Protein AF-A0A2P5CM99-F1 (afdb_monomer)

Secondary structure (DSSP, 8-state):
--HHHHHHHHHHH-----SSSS------S-S------EEEEEEPPPTT----SGGGPEEEEEETTEE----SS-HHHHHHTTTTS-----S-S-SS-PEEPPSEE--SS-EEEE-SS--EEEEEEEESS----SS-----TT-PPEESEEEEPTTEEEEEE------S----EEPP-

Solvent-accessible surface area (backbone atoms only — not comparable to full-atom values): 11529 Å² total; per-residue (Å²): 139,63,65,66,58,55,54,47,58,56,62,67,69,56,58,45,71,73,41,94,92,42,67,74,88,66,78,82,76,80,91,78,87,86,86,79,50,77,42,44,27,44,39,79,47,63,90,96,49,87,35,97,41,76,93,50,18,35,85,44,58,25,50,70,56,32,22,88,44,86,63,94,65,54,70,62,57,55,62,73,47,69,83,80,59,99,74,87,64,92,53,89,73,56,100,42,70,58,45,72,67,50,62,79,50,86,55,90,56,64,48,37,37,37,45,54,101,47,67,33,32,52,73,50,76,42,82,44,82,78,77,77,72,94,60,90,73,91,67,82,85,86,64,40,28,68,46,41,68,49,69,42,49,56,64,44,27,73,45,72,44,66,80,92,83,71,96,73,86,74,69,71,46,72,57,89,130

Organism: Parasponia andersonii (NCBI:txid3476)

Foldseek 3Di:
DCVVVVVVVVVQQAFQDDDPVGHDDADPDDPDDDDKDKFKAWDQDPVPDFDPDDPSTDIFIDIPQWGFDDDPDDPQRCVVPPPPDPPPDPDPPDPTPTDRGDGTDQDQFWWKKFKPPWKKWWDDKDQADDDDDPDPDDDDPGGIHIDGMDTHGGRMDTDIGTDPPDPGDIDIDIDDD

pLDDT: mean 70.18, std 12.72, range [36.28, 86.44]

Mean predicted aligned error: 11.51 Å

Nearest PDB structures (foldseek):
  6klg-assembly1_A  TM=7.939E-01  e=1.881E-04  Zea mays

Structure (mmCIF, N/CA/C/O backbone):
data_AF-A0A2P5CM99-F1
#
_entry.id   AF-A0A2P5CM99-F1
#
loop_
_atom_site.group_PDB
_atom_site.id
_atom_site.type_symbol
_atom_site.label_atom_id
_atom_site.label_alt_id
_atom_site.label_comp_id
_atom_site.label_asym_id
_atom_site.label_entity_id
_atom_site.label_seq_id
_atom_site.pdbx_PDB_ins_code
_atom_site.Cartn_x
_atom_site.Cartn_y
_atom_site.Cartn_z
_atom_site.occupancy
_atom_site.B_iso_or_equiv
_atom_site.auth_seq_id
_atom_site.auth_comp_id
_atom_site.auth_asym_id
_atom_site.auth_atom_id
_atom_site.pdbx_PDB_model_num
ATOM 1 N N . MET A 1 1 ? 16.616 16.188 12.044 1.00 46.91 1 MET A N 1
ATOM 2 C CA . MET A 1 1 ? 15.956 15.163 11.197 1.00 46.91 1 MET A CA 1
ATOM 3 C C . MET A 1 1 ? 16.390 15.366 9.742 1.00 46.91 1 MET A C 1
ATOM 5 O O . MET A 1 1 ? 15.589 15.812 8.936 1.00 46.91 1 MET A O 1
ATOM 9 N N . GLU A 1 2 ? 17.647 15.078 9.394 1.00 53.97 2 GLU A N 1
ATOM 10 C CA . GLU A 1 2 ? 18.131 15.166 7.994 1.00 53.97 2 GLU A CA 1
ATOM 11 C C . GLU A 1 2 ? 18.227 13.797 7.306 1.00 53.97 2 GLU A C 1
ATOM 13 O O . GLU A 1 2 ? 18.161 13.685 6.083 1.00 53.97 2 GLU A O 1
ATOM 18 N N . ASP A 1 3 ? 18.267 12.731 8.103 1.00 62.81 3 ASP A N 1
ATOM 19 C CA . ASP A 1 3 ? 18.515 11.367 7.638 1.00 62.81 3 ASP A CA 1
ATOM 20 C C . ASP A 1 3 ? 17.426 10.849 6.675 1.00 62.81 3 ASP A C 1
ATOM 22 O O . ASP A 1 3 ? 17.669 10.090 5.736 1.00 62.81 3 ASP A O 1
ATOM 26 N N . THR A 1 4 ? 16.187 11.326 6.848 1.00 67.19 4 THR A N 1
ATOM 27 C CA . THR A 1 4 ? 15.059 10.932 5.990 1.00 67.19 4 THR A CA 1
ATOM 28 C C . THR A 1 4 ? 15.182 11.491 4.573 1.00 67.19 4 THR A C 1
ATOM 30 O O . THR A 1 4 ? 14.802 10.800 3.625 1.00 67.19 4 THR A O 1
ATOM 33 N N . ASP A 1 5 ? 15.711 12.705 4.395 1.00 74.62 5 ASP A N 1
ATOM 34 C CA . ASP A 1 5 ? 15.826 13.315 3.066 1.00 74.62 5 ASP A CA 1
ATOM 35 C C . ASP A 1 5 ? 16.959 12.665 2.264 1.00 74.62 5 ASP A C 1
ATOM 37 O O . ASP A 1 5 ? 16.765 12.274 1.108 1.00 74.62 5 ASP A O 1
ATOM 41 N N . PHE A 1 6 ? 18.102 12.416 2.914 1.00 78.69 6 PHE A N 1
ATOM 42 C CA . PHE A 1 6 ? 19.212 11.672 2.320 1.00 78.69 6 PHE A CA 1
ATOM 43 C C . PHE A 1 6 ? 18.799 10.248 1.922 1.00 78.69 6 PHE A C 1
ATOM 45 O O . PHE A 1 6 ? 18.936 9.861 0.756 1.00 78.69 6 PHE A O 1
ATOM 52 N N . ALA A 1 7 ? 18.198 9.487 2.846 1.00 75.25 7 ALA A N 1
ATOM 53 C CA . ALA A 1 7 ? 17.727 8.130 2.567 1.00 75.25 7 ALA A CA 1
ATOM 54 C C . ALA A 1 7 ? 16.686 8.095 1.435 1.00 75.25 7 ALA A C 1
ATOM 56 O O . ALA A 1 7 ? 16.617 7.124 0.669 1.00 75.25 7 ALA A O 1
ATOM 57 N N . THR A 1 8 ? 15.879 9.151 1.295 1.00 72.44 8 THR A N 1
ATOM 58 C CA . THR A 1 8 ? 14.902 9.281 0.208 1.00 72.44 8 THR A CA 1
ATOM 59 C C . THR A 1 8 ? 15.590 9.555 -1.128 1.00 72.44 8 THR A C 1
ATOM 61 O O . THR A 1 8 ? 15.327 8.830 -2.091 1.00 72.44 8 THR A O 1
ATOM 64 N N . LYS A 1 9 ? 16.515 10.522 -1.186 1.00 77.69 9 LYS A N 1
ATOM 65 C CA . LYS A 1 9 ? 17.309 10.830 -2.389 1.00 77.69 9 LYS A CA 1
ATOM 66 C C . LYS A 1 9 ? 18.100 9.614 -2.874 1.00 77.69 9 LYS A C 1
ATOM 68 O O . LYS A 1 9 ? 18.106 9.319 -4.068 1.00 77.69 9 LYS A O 1
ATOM 73 N N . PHE A 1 10 ? 18.707 8.860 -1.958 1.00 79.38 10 PHE A N 1
ATOM 74 C CA . PHE A 1 10 ? 19.387 7.606 -2.286 1.00 79.38 10 PHE A CA 1
ATOM 75 C C . PHE A 1 10 ? 18.409 6.552 -2.831 1.00 79.38 10 PHE A C 1
ATOM 77 O O . PHE A 1 10 ? 18.626 5.987 -3.903 1.00 79.38 10 PHE A O 1
ATOM 84 N N . SER A 1 11 ? 17.272 6.349 -2.153 1.00 75.31 11 SER A N 1
ATOM 85 C CA . SER A 1 11 ? 16.238 5.389 -2.573 1.00 75.31 11 SER A CA 1
ATOM 86 C C . SER A 1 11 ? 15.668 5.675 -3.971 1.00 75.31 11 SER A C 1
ATOM 88 O O . SER A 1 11 ? 15.187 4.761 -4.646 1.00 75.31 11 SER A O 1
ATOM 90 N N . GLU A 1 12 ? 15.679 6.935 -4.409 1.00 74.19 12 GLU A N 1
ATOM 91 C CA . GLU A 1 12 ? 15.196 7.356 -5.729 1.00 74.19 12 GLU A CA 1
ATOM 92 C C . GLU A 1 12 ? 16.163 7.055 -6.867 1.00 74.19 12 GLU A C 1
ATOM 94 O O . GLU A 1 12 ? 15.718 6.891 -8.008 1.00 74.19 12 GLU A O 1
ATOM 99 N N . LYS A 1 13 ? 17.454 6.917 -6.560 1.00 80.12 13 LYS A N 1
ATOM 100 C CA . LYS A 1 13 ? 18.489 6.526 -7.522 1.00 80.12 13 LYS A CA 1
ATOM 101 C C . LYS A 1 13 ? 18.541 5.015 -7.760 1.00 80.12 13 LYS A C 1
ATOM 103 O O . LYS A 1 13 ? 19.149 4.587 -8.732 1.00 80.12 13 LYS A O 1
ATOM 108 N N . LEU A 1 14 ? 17.860 4.209 -6.940 1.00 79.44 14 LEU A N 1
ATOM 109 C CA . LEU A 1 14 ? 17.812 2.755 -7.116 1.00 79.44 14 LEU A CA 1
ATOM 110 C C . LEU A 1 14 ? 17.169 2.379 -8.462 1.00 79.44 14 LEU A C 1
ATOM 112 O O . LEU A 1 14 ? 16.060 2.820 -8.790 1.00 79.44 14 LEU A O 1
ATOM 116 N N . ARG A 1 15 ? 17.868 1.543 -9.233 1.00 78.19 15 ARG A N 1
ATOM 117 C CA . ARG A 1 15 ? 17.447 0.985 -10.527 1.00 78.19 15 ARG A CA 1
ATOM 118 C C . ARG A 1 15 ? 17.655 -0.526 -10.509 1.00 78.19 15 ARG A C 1
ATOM 120 O O . ARG A 1 15 ? 18.533 -1.012 -9.803 1.00 78.19 15 ARG A O 1
ATOM 127 N N . SER A 1 16 ? 16.821 -1.267 -11.237 1.00 77.62 16 SER A N 1
ATOM 128 C CA . SER A 1 16 ? 17.056 -2.699 -11.430 1.00 77.62 16 SER A CA 1
ATOM 129 C C . SER A 1 16 ? 18.275 -2.882 -12.327 1.00 77.62 16 SER A C 1
ATOM 131 O O . SER A 1 16 ? 18.431 -2.152 -13.305 1.00 77.62 16 SER A O 1
ATOM 133 N N . LEU A 1 17 ? 19.113 -3.868 -12.011 1.00 81.38 17 LEU A N 1
ATOM 134 C CA . LEU A 1 17 ? 20.193 -4.286 -12.896 1.00 81.38 17 LEU A CA 1
ATOM 135 C C . LEU A 1 17 ? 19.564 -4.827 -14.187 1.00 81.38 17 LEU A C 1
ATOM 137 O O . LEU A 1 17 ? 18.730 -5.726 -14.117 1.00 81.38 17 LEU A O 1
ATOM 141 N N . GLY A 1 18 ? 19.906 -4.228 -15.328 1.00 79.88 18 GLY A N 1
ATOM 142 C CA . GLY A 1 18 ? 19.381 -4.588 -16.645 1.00 79.88 18 GLY A CA 1
ATOM 143 C C . GLY A 1 18 ? 20.504 -5.075 -17.547 1.00 79.88 18 GLY A C 1
ATOM 144 O O . GLY A 1 18 ? 21.017 -4.310 -18.356 1.00 79.88 18 GLY A O 1
ATOM 145 N N . SER A 1 19 ? 20.907 -6.332 -17.382 1.00 82.25 19 SER A N 1
ATOM 146 C CA . SER A 1 19 ? 21.956 -6.966 -18.188 1.00 82.25 19 SER A CA 1
ATOM 147 C C . SER A 1 19 ? 21.420 -8.212 -18.892 1.00 82.25 19 SER A C 1
ATOM 149 O O . SER A 1 19 ? 20.340 -8.696 -18.561 1.00 82.25 19 SER A O 1
ATOM 151 N N . ALA A 1 20 ? 22.175 -8.769 -19.845 1.00 83.12 20 ALA A N 1
ATOM 152 C CA . ALA A 1 20 ? 21.780 -10.008 -20.524 1.00 83.12 20 ALA A CA 1
ATOM 153 C C . ALA A 1 20 ? 21.579 -11.180 -19.541 1.00 83.12 20 ALA A C 1
ATOM 155 O O . ALA A 1 20 ? 20.663 -11.978 -19.713 1.00 83.12 20 ALA A O 1
ATOM 156 N N . ARG A 1 21 ? 22.395 -11.245 -18.476 1.00 86.06 21 ARG A N 1
ATOM 157 C CA . ARG A 1 21 ? 22.263 -12.248 -17.404 1.00 86.06 21 ARG A CA 1
ATOM 158 C C . ARG A 1 21 ? 21.119 -11.939 -16.430 1.00 86.06 21 ARG A C 1
ATOM 160 O O . ARG A 1 21 ? 20.550 -12.862 -15.862 1.00 86.06 21 ARG A O 1
ATOM 167 N N . TYR A 1 22 ? 20.767 -10.664 -16.251 1.00 82.12 22 TYR A N 1
ATOM 168 C CA . TYR A 1 22 ? 19.701 -10.215 -15.350 1.00 82.12 22 TYR A CA 1
ATOM 169 C C . TYR A 1 22 ? 18.719 -9.295 -16.093 1.00 82.12 22 TYR A C 1
ATOM 171 O O . TYR A 1 22 ? 18.773 -8.071 -15.937 1.00 82.12 22 TYR A O 1
ATOM 179 N N . PRO A 1 23 ? 17.832 -9.851 -16.937 1.00 78.69 23 PRO A N 1
ATOM 180 C CA . PRO A 1 23 ? 16.939 -9.043 -17.754 1.00 78.69 23 PRO A CA 1
ATOM 181 C C . PRO A 1 23 ? 15.803 -8.406 -16.937 1.00 78.69 23 PRO A C 1
ATOM 183 O O . PRO A 1 23 ? 15.145 -9.020 -16.086 1.00 78.69 23 PRO A O 1
ATOM 186 N N . CYS A 1 24 ? 15.506 -7.146 -17.254 1.00 75.50 24 CYS A N 1
ATOM 187 C CA . CYS A 1 24 ? 14.377 -6.408 -16.693 1.00 75.50 24 CYS A CA 1
ATOM 188 C C . CYS A 1 24 ? 13.067 -6.769 -17.409 1.00 75.50 24 CYS A C 1
ATOM 190 O O . CYS A 1 24 ? 12.584 -6.037 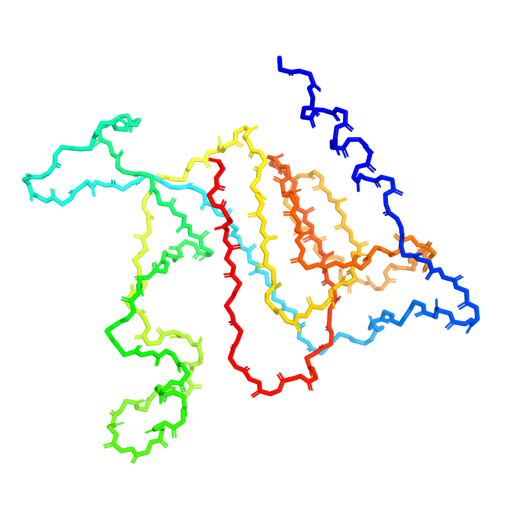-18.269 1.00 75.50 24 CYS A O 1
ATOM 192 N N . ASN A 1 25 ? 12.459 -7.890 -17.018 1.00 76.50 25 ASN A N 1
ATOM 193 C CA . ASN A 1 25 ? 11.168 -8.320 -17.564 1.00 76.50 25 ASN A CA 1
ATOM 194 C C . ASN A 1 25 ? 10.008 -7.495 -16.985 1.00 76.50 25 ASN A C 1
ATOM 196 O O . ASN A 1 25 ? 9.452 -7.837 -15.940 1.00 76.50 25 ASN A O 1
ATOM 200 N N . VAL A 1 26 ? 9.660 -6.398 -17.660 1.00 77.06 26 VAL A N 1
ATOM 201 C CA . VAL A 1 26 ? 8.522 -5.536 -17.308 1.00 77.06 26 VAL A CA 1
ATOM 202 C C . VAL A 1 26 ? 7.311 -5.878 -18.182 1.00 77.06 26 VAL A C 1
ATOM 204 O O . VAL A 1 26 ? 7.446 -5.897 -19.408 1.00 77.06 26 VAL A O 1
ATOM 207 N N . PRO A 1 27 ? 6.118 -6.112 -17.600 1.00 80.94 27 PRO A N 1
ATOM 208 C CA . PRO A 1 27 ? 4.912 -6.386 -18.376 1.00 80.94 27 PRO A CA 1
ATOM 209 C C . PRO A 1 27 ? 4.566 -5.237 -19.337 1.00 80.94 27 PRO A C 1
ATOM 211 O O . PRO A 1 27 ? 4.364 -4.089 -18.923 1.00 80.94 27 PRO A O 1
ATOM 214 N N . LYS A 1 28 ? 4.500 -5.558 -20.635 1.00 79.94 28 LYS A N 1
ATOM 215 C CA . LYS A 1 28 ? 4.168 -4.602 -21.707 1.00 79.94 28 LYS A CA 1
ATOM 216 C C . LYS A 1 28 ? 2.665 -4.522 -21.970 1.00 79.94 28 LYS A C 1
ATOM 218 O O . LYS A 1 28 ? 2.143 -3.432 -22.196 1.00 79.94 28 LYS A O 1
ATOM 223 N N . ASN A 1 29 ? 1.981 -5.662 -21.902 1.00 83.56 29 ASN A N 1
ATOM 224 C CA . ASN A 1 29 ? 0.538 -5.757 -22.086 1.00 83.56 29 ASN A CA 1
ATOM 225 C C . ASN A 1 29 ? -0.160 -5.618 -20.732 1.00 83.56 29 ASN A C 1
ATOM 227 O O . ASN A 1 29 ? 0.214 -6.279 -19.766 1.00 83.56 29 ASN A O 1
ATOM 231 N N . ILE A 1 30 ? -1.141 -4.720 -20.665 1.00 82.50 30 ILE A N 1
ATOM 232 C CA . ILE A 1 30 ? -1.912 -4.440 -19.454 1.00 82.50 30 ILE A CA 1
ATOM 233 C C . ILE A 1 30 ? -3.322 -4.968 -19.682 1.00 82.50 30 ILE A C 1
ATOM 235 O O . ILE A 1 30 ? -4.061 -4.391 -20.474 1.00 82.50 30 ILE A O 1
ATOM 239 N N . GLU A 1 31 ? -3.683 -6.037 -18.980 1.00 86.44 31 GLU A N 1
ATOM 240 C CA . GLU A 1 31 ? -5.017 -6.644 -19.063 1.00 86.44 31 GLU A CA 1
ATOM 241 C C . GLU A 1 31 ? -6.030 -5.918 -18.175 1.00 86.44 31 GLU A C 1
ATOM 243 O O . GLU A 1 31 ? -7.146 -5.625 -18.594 1.00 86.44 31 GLU A O 1
ATOM 248 N N . LYS A 1 32 ? -5.629 -5.583 -16.943 1.00 84.06 32 LYS A N 1
ATOM 249 C CA . LYS A 1 32 ? -6.479 -4.915 -15.952 1.00 84.06 32 LYS A CA 1
ATOM 250 C C . LYS A 1 32 ? -5.795 -3.670 -15.409 1.00 84.06 32 LYS A C 1
ATOM 252 O O . LYS A 1 32 ? -4.594 -3.664 -15.146 1.00 84.06 32 LYS A O 1
ATOM 257 N N . ARG A 1 33 ? -6.577 -2.604 -15.230 1.00 82.12 33 ARG A N 1
ATOM 258 C CA . ARG A 1 33 ? -6.140 -1.348 -14.608 1.00 82.12 33 ARG A CA 1
ATOM 259 C C . ARG A 1 33 ? -6.912 -1.152 -13.313 1.00 82.12 33 ARG A C 1
ATOM 261 O O . ARG A 1 33 ? -8.137 -1.187 -13.326 1.00 82.12 33 ARG A O 1
ATOM 268 N N . VAL A 1 34 ? -6.193 -0.923 -12.220 1.00 83.31 34 VAL A N 1
ATOM 269 C CA . VAL A 1 34 ? -6.774 -0.662 -10.899 1.00 83.31 34 VAL A CA 1
ATOM 270 C C . VAL A 1 34 ? -6.235 0.670 -10.395 1.00 83.31 34 VAL A C 1
ATOM 272 O O . VAL A 1 34 ? -5.034 0.926 -10.477 1.00 83.31 34 VAL A O 1
ATOM 275 N N . ILE A 1 35 ? -7.127 1.525 -9.896 1.00 82.56 35 ILE A N 1
ATOM 276 C CA . ILE A 1 35 ? -6.775 2.795 -9.258 1.00 82.56 35 ILE A CA 1
ATOM 277 C C . ILE A 1 35 ? -7.106 2.667 -7.773 1.00 82.56 35 ILE A C 1
ATOM 279 O O . ILE A 1 35 ? -8.232 2.329 -7.408 1.00 82.56 35 ILE A O 1
ATOM 283 N N . ILE A 1 36 ? -6.111 2.925 -6.926 1.00 80.81 36 ILE A N 1
ATOM 284 C CA . ILE A 1 36 ? -6.235 2.826 -5.471 1.00 80.81 36 ILE A CA 1
ATOM 285 C C . ILE A 1 36 ? -5.881 4.181 -4.867 1.00 80.81 36 ILE A C 1
ATOM 287 O O . ILE A 1 36 ? -4.743 4.644 -4.952 1.00 80.81 36 ILE A O 1
ATOM 291 N N . ALA A 1 37 ? -6.867 4.828 -4.255 1.00 81.62 37 ALA A N 1
ATOM 292 C CA . ALA A 1 37 ? -6.678 6.045 -3.487 1.00 81.62 37 ALA A CA 1
ATOM 293 C C . ALA A 1 37 ? -6.334 5.683 -2.042 1.00 81.62 37 ALA A C 1
ATOM 295 O O . ALA A 1 37 ? -7.182 5.188 -1.306 1.00 81.62 37 ALA A O 1
ATOM 296 N N . ILE A 1 38 ? -5.097 5.947 -1.631 1.00 80.06 38 ILE A N 1
ATOM 297 C CA . ILE A 1 38 ? -4.646 5.695 -0.261 1.00 80.06 38 ILE A CA 1
ATOM 298 C C . ILE A 1 38 ? -4.850 6.956 0.587 1.00 80.06 38 ILE A C 1
ATOM 300 O O . ILE A 1 38 ? -4.585 8.082 0.142 1.00 80.06 38 ILE A O 1
ATOM 304 N N . SER A 1 39 ? -5.325 6.780 1.816 1.00 78.50 39 SER A N 1
ATOM 305 C CA . SER A 1 39 ? -5.525 7.878 2.756 1.00 78.50 39 SER A CA 1
ATOM 306 C C . SER A 1 39 ? -5.293 7.501 4.206 1.00 78.50 39 SER A C 1
ATOM 308 O O . SER A 1 39 ? -5.571 6.383 4.628 1.00 78.50 39 SER A O 1
ATOM 310 N N . LEU A 1 40 ? -4.828 8.492 4.967 1.00 81.06 40 LEU A N 1
ATOM 311 C CA . LEU A 1 40 ? -4.980 8.533 6.415 1.00 81.06 40 LEU A CA 1
ATOM 312 C C . LEU A 1 40 ? -6.250 9.316 6.745 1.00 81.06 40 LEU A C 1
ATOM 314 O O . LEU A 1 40 ? -6.583 10.293 6.074 1.00 81.06 40 LEU A O 1
ATOM 318 N N . ASN A 1 41 ? -6.953 8.881 7.774 1.00 81.88 41 ASN A N 1
ATOM 319 C CA . ASN A 1 41 ? -8.253 9.383 8.180 1.00 81.88 41 ASN A CA 1
ATOM 320 C C . ASN A 1 41 ? -8.328 9.475 9.703 1.00 81.88 41 ASN A C 1
ATOM 322 O O . ASN A 1 41 ? -7.592 8.787 10.415 1.00 81.88 41 ASN A O 1
ATOM 326 N N . LEU A 1 42 ? -9.255 10.296 10.190 1.00 81.31 42 LEU A N 1
ATOM 327 C CA . LEU A 1 42 ? -9.621 10.340 11.601 1.00 81.31 42 LEU A CA 1
ATOM 328 C C . LEU A 1 42 ? -11.007 9.751 11.793 1.00 81.31 42 LEU A C 1
ATOM 330 O O . LEU A 1 42 ? -11.946 10.105 11.083 1.00 81.31 42 LEU A O 1
ATOM 334 N N . GLN A 1 43 ? -11.144 8.895 12.794 1.00 81.56 43 GLN A N 1
ATOM 335 C CA . GLN A 1 43 ? -12.430 8.323 13.160 1.00 81.56 43 GLN A CA 1
ATOM 336 C C . GLN A 1 43 ? -12.652 8.472 14.658 1.00 81.56 43 GLN A C 1
ATOM 338 O O . GLN A 1 43 ? -11.716 8.367 15.455 1.00 81.56 43 GLN A O 1
ATOM 343 N N . ASP A 1 44 ? -13.907 8.695 15.029 1.00 82.06 44 ASP A N 1
ATOM 344 C CA . ASP A 1 44 ? -14.301 8.748 16.429 1.00 82.06 44 ASP A CA 1
ATOM 345 C C . ASP A 1 44 ? -14.020 7.407 17.112 1.00 82.06 44 ASP A C 1
ATOM 347 O O . ASP A 1 44 ? -14.169 6.326 16.528 1.00 82.06 44 ASP A O 1
ATOM 351 N N . CYS A 1 45 ? -13.578 7.494 18.358 1.00 78.81 45 CYS A N 1
ATOM 352 C CA . CYS A 1 45 ? -13.229 6.332 19.157 1.00 78.81 45 CYS A CA 1
ATOM 353 C C . CYS A 1 45 ? -14.490 5.581 19.587 1.00 78.81 45 CYS A C 1
ATOM 355 O O . CYS A 1 45 ? -15.599 6.117 19.554 1.00 78.81 45 CYS A O 1
ATOM 357 N N . LEU A 1 46 ? -14.332 4.313 19.976 1.00 80.31 46 LEU A N 1
ATOM 358 C CA . LEU A 1 46 ? -15.446 3.551 20.541 1.00 80.31 46 LEU A CA 1
ATOM 359 C C . LEU A 1 46 ? -16.063 4.316 21.719 1.00 80.31 46 LEU A C 1
ATOM 361 O O . LEU A 1 46 ? -15.337 4.926 22.507 1.00 80.31 46 LEU A O 1
ATOM 365 N N . LYS A 1 47 ? -17.396 4.252 21.843 1.00 73.06 47 LYS A N 1
ATOM 366 C CA . LYS A 1 47 ? -18.119 4.806 22.996 1.00 73.06 47 LYS A CA 1
ATOM 367 C C . LYS A 1 47 ? -17.435 4.294 24.273 1.00 73.06 47 LYS A C 1
ATOM 369 O O . LYS A 1 47 ? -17.189 3.095 24.387 1.00 73.06 47 LYS A O 1
ATOM 374 N N . ASN A 1 48 ? -17.081 5.206 25.178 1.00 75.25 48 ASN A N 1
ATOM 375 C CA . ASN A 1 48 ? -16.361 4.958 26.440 1.00 75.25 48 ASN A CA 1
ATOM 376 C C . ASN A 1 48 ? -14.837 4.740 26.339 1.00 75.25 48 ASN A C 1
ATOM 378 O O . ASN A 1 48 ? -14.215 4.362 27.330 1.00 75.25 48 ASN A O 1
ATOM 382 N N . LYS A 1 49 ? -14.200 5.007 25.190 1.00 78.38 49 LYS A N 1
ATOM 383 C CA . LYS A 1 49 ? -12.732 5.081 25.079 1.00 78.38 49 LYS A CA 1
ATOM 384 C C . LYS A 1 49 ? -12.290 6.464 24.618 1.00 78.38 49 LYS A C 1
ATOM 386 O O . LYS A 1 49 ? -12.705 6.936 23.564 1.00 78.38 49 LYS A O 1
ATOM 391 N N . THR A 1 50 ? -11.392 7.088 25.373 1.00 76.50 50 THR A N 1
ATOM 392 C CA . THR A 1 50 ? -10.714 8.321 24.967 1.00 76.50 50 THR A CA 1
ATOM 393 C C . THR A 1 50 ? -9.459 7.974 24.168 1.00 76.50 50 THR A C 1
ATOM 395 O O . THR A 1 50 ? -8.570 7.273 24.652 1.00 76.50 50 THR A O 1
ATOM 398 N N . CYS A 1 51 ? -9.363 8.451 22.925 1.00 79.00 51 CYS A N 1
ATOM 399 C CA . CYS A 1 51 ? -8.108 8.367 22.183 1.00 79.00 51 CYS A CA 1
ATOM 400 C C . CYS A 1 51 ? -7.261 9.604 22.467 1.00 79.00 51 CYS A C 1
ATOM 402 O O . CYS A 1 51 ? -7.683 10.727 22.204 1.00 79.00 51 CYS A O 1
ATOM 404 N N . LYS A 1 52 ? -6.021 9.401 22.916 1.00 77.19 52 LYS A N 1
ATOM 405 C CA . LYS A 1 52 ? -5.021 10.471 23.085 1.00 77.19 52 LYS A CA 1
ATOM 406 C C . LYS A 1 52 ? -4.357 10.859 21.753 1.00 77.19 52 LYS A C 1
ATOM 408 O O . LYS A 1 52 ? -3.142 10.986 21.671 1.00 77.19 52 LYS A O 1
ATOM 413 N N . CYS A 1 53 ? -5.142 10.970 20.686 1.00 76.56 53 CYS A N 1
ATOM 414 C CA . CYS A 1 53 ? -4.659 11.313 19.348 1.00 76.56 53 CYS A CA 1
ATOM 415 C C . CYS A 1 53 ? -5.178 12.683 18.898 1.00 76.56 53 CYS A C 1
ATOM 417 O O . CYS A 1 53 ? -5.857 13.396 19.641 1.00 76.56 53 CYS A O 1
ATOM 419 N N . TYR A 1 54 ? -4.820 13.080 17.676 1.00 75.12 54 TYR A N 1
ATOM 420 C CA . TYR A 1 54 ? -5.170 14.384 17.120 1.00 75.12 54 TYR A CA 1
ATOM 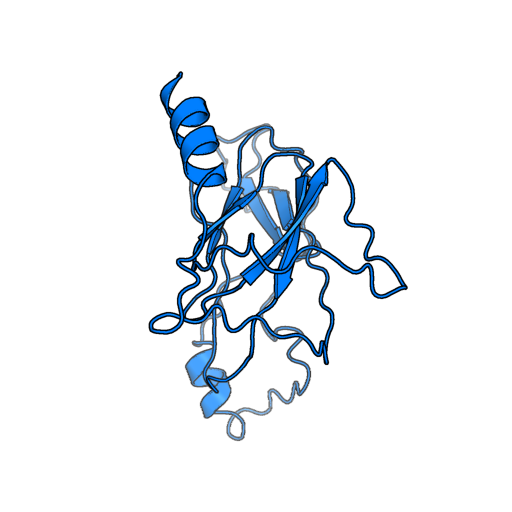421 C C . TYR A 1 54 ? -6.694 14.615 17.132 1.00 75.12 54 TYR A C 1
ATOM 423 O O . TYR A 1 54 ? -7.463 13.789 16.640 1.00 75.12 54 TYR A O 1
ATOM 431 N N . LYS A 1 55 ? -7.125 15.746 17.710 1.00 79.25 55 LYS A N 1
ATOM 432 C CA . LYS A 1 55 ? -8.541 16.115 17.923 1.00 79.25 55 LYS A CA 1
ATOM 433 C C . LYS A 1 55 ? -9.367 15.089 18.725 1.00 79.25 55 LYS A C 1
ATOM 435 O O . LYS A 1 55 ? -10.576 15.011 18.539 1.00 79.25 55 LYS A O 1
ATOM 440 N N . GLY A 1 56 ? -8.739 14.280 19.584 1.00 78.50 56 GLY A N 1
ATOM 441 C CA . GLY A 1 56 ? -9.440 13.260 20.381 1.00 78.50 56 GLY A CA 1
ATOM 442 C C . GLY A 1 56 ? -9.986 12.081 19.562 1.00 78.50 56 GLY A C 1
ATOM 443 O O . GLY A 1 56 ? -10.742 11.265 20.086 1.00 78.50 56 GLY A O 1
ATOM 444 N N . LYS A 1 57 ? -9.603 11.980 18.282 1.00 81.69 57 LYS A N 1
ATOM 445 C CA . LYS A 1 57 ? -10.005 10.920 17.348 1.00 81.69 57 LYS A CA 1
ATOM 446 C C . LYS A 1 57 ? -8.874 9.914 17.148 1.00 81.69 57 LYS A C 1
ATOM 448 O O . LYS A 1 57 ? -7.709 10.245 17.343 1.00 81.69 57 LYS A O 1
ATOM 453 N N . GLY A 1 58 ? -9.197 8.688 16.743 1.00 81.12 58 GLY A N 1
ATOM 454 C CA . GLY A 1 58 ? -8.210 7.669 16.376 1.00 81.12 58 GLY A CA 1
ATOM 455 C C . GLY A 1 58 ? -7.721 7.833 14.935 1.00 81.12 58 GLY A C 1
ATOM 456 O O . GLY A 1 58 ? -8.482 8.264 14.067 1.00 81.12 58 GLY A O 1
ATOM 457 N N . PHE A 1 59 ? -6.464 7.465 14.666 1.00 81.69 59 PHE A N 1
ATOM 458 C CA . PHE A 1 59 ? -5.943 7.374 13.300 1.00 81.69 59 PHE A CA 1
ATOM 459 C C . PHE A 1 59 ? -6.358 6.061 12.648 1.00 81.69 59 PHE A C 1
ATOM 461 O O . PHE A 1 59 ? -6.178 4.986 13.214 1.00 81.69 59 PHE A O 1
ATOM 468 N N . TYR A 1 60 ? -6.853 6.164 11.422 1.00 81.56 60 TYR A N 1
ATOM 469 C CA . TYR A 1 60 ? -7.203 5.027 10.586 1.00 81.56 60 TYR A CA 1
ATOM 470 C C . TYR A 1 60 ? -6.617 5.216 9.194 1.00 81.56 60 TYR A C 1
ATOM 472 O O . TYR A 1 60 ? -6.410 6.339 8.737 1.00 81.56 60 TYR A O 1
ATOM 480 N N . ALA A 1 61 ? -6.362 4.110 8.506 1.00 81.12 61 ALA A N 1
ATOM 481 C CA . ALA A 1 61 ? -5.961 4.125 7.110 1.00 81.12 61 ALA A CA 1
ATOM 482 C C . ALA A 1 61 ? -7.068 3.527 6.242 1.00 81.12 61 ALA A C 1
ATOM 484 O O . ALA A 1 61 ? -7.791 2.618 6.668 1.00 81.12 61 ALA A O 1
ATOM 485 N N . SER A 1 62 ? -7.203 4.047 5.027 1.00 80.69 62 SER A N 1
ATOM 486 C CA . SER A 1 62 ? -8.157 3.545 4.048 1.00 80.69 62 SER A CA 1
ATOM 487 C C . SER A 1 62 ? -7.564 3.463 2.650 1.00 80.69 62 SER A C 1
ATOM 489 O O . SER A 1 62 ? -6.671 4.227 2.271 1.00 80.69 62 SER A O 1
ATOM 491 N N . MET A 1 63 ? -8.117 2.534 1.878 1.00 82.25 63 MET A N 1
ATOM 492 C CA . MET A 1 63 ? -7.966 2.458 0.432 1.00 82.25 63 MET A CA 1
ATOM 493 C C . MET A 1 63 ? -9.336 2.675 -0.193 1.00 82.25 63 MET A C 1
ATOM 495 O O . MET A 1 63 ? -10.298 2.032 0.207 1.00 82.25 63 MET A O 1
ATOM 499 N N . ASN A 1 64 ? -9.460 3.599 -1.143 1.00 82.50 64 ASN A N 1
ATOM 500 C CA . ASN A 1 64 ? -10.737 3.959 -1.770 1.00 82.50 64 ASN A CA 1
ATOM 501 C C . ASN A 1 64 ? -11.834 4.317 -0.748 1.00 82.50 64 ASN A C 1
ATOM 503 O O . ASN A 1 64 ? -13.000 3.978 -0.927 1.00 82.50 64 ASN A O 1
ATOM 507 N N . ASN A 1 65 ? -11.450 5.003 0.334 1.00 81.50 65 ASN A N 1
ATOM 508 C CA . ASN A 1 65 ? -12.326 5.342 1.461 1.00 81.50 65 ASN A CA 1
ATOM 509 C C . ASN A 1 65 ? -12.910 4.127 2.218 1.00 81.50 65 ASN A C 1
ATOM 511 O O . ASN A 1 65 ? -13.906 4.257 2.924 1.00 81.50 65 ASN A O 1
ATOM 515 N N . GLN A 1 66 ? -12.292 2.953 2.090 1.00 82.38 66 GLN A N 1
ATOM 516 C CA . GLN A 1 66 ? -12.629 1.733 2.819 1.00 82.38 66 GLN A CA 1
ATOM 517 C C . GLN A 1 66 ? -11.480 1.394 3.775 1.00 82.38 66 GLN A C 1
ATOM 519 O O . GLN A 1 66 ? -10.330 1.251 3.350 1.00 82.38 66 GLN A O 1
ATOM 524 N N . SER A 1 67 ? -11.761 1.301 5.075 1.00 80.56 67 SER A N 1
ATOM 525 C CA . SER A 1 67 ? -10.794 0.807 6.061 1.00 80.56 67 SER A CA 1
ATOM 526 C C . SER A 1 67 ? -10.912 -0.703 6.212 1.00 80.56 67 SER A C 1
ATOM 528 O O . SER A 1 67 ? -12.025 -1.224 6.308 1.00 80.56 67 SER A O 1
ATOM 530 N N . PHE A 1 68 ? -9.775 -1.397 6.255 1.00 80.38 68 PHE A N 1
ATOM 531 C CA . PHE A 1 68 ? -9.743 -2.840 6.466 1.00 80.38 68 PHE A CA 1
ATOM 532 C C . PHE A 1 68 ? -10.030 -3.174 7.934 1.00 80.38 68 PHE A C 1
ATOM 534 O O . PHE A 1 68 ? -9.315 -2.724 8.832 1.00 80.38 68 PHE A O 1
ATOM 541 N N . VAL A 1 69 ? -11.058 -3.989 8.172 1.00 79.56 69 VAL A N 1
ATOM 542 C CA . VAL A 1 69 ? -11.343 -4.584 9.481 1.00 79.56 69 VAL A CA 1
ATOM 543 C C . VAL A 1 69 ? -10.980 -6.056 9.412 1.00 79.56 69 VAL A C 1
ATOM 545 O O . VAL A 1 69 ? -11.416 -6.772 8.512 1.00 79.56 69 VAL A O 1
ATOM 548 N N . ARG A 1 70 ? -10.162 -6.498 10.369 1.00 78.62 70 ARG A N 1
ATOM 549 C CA . ARG A 1 70 ? -9.712 -7.885 10.439 1.00 78.62 70 ARG A CA 1
ATOM 550 C C . ARG A 1 70 ? -10.922 -8.805 10.689 1.00 78.62 70 ARG A C 1
ATOM 552 O O . ARG A 1 70 ? -11.592 -8.611 11.705 1.00 78.62 70 AR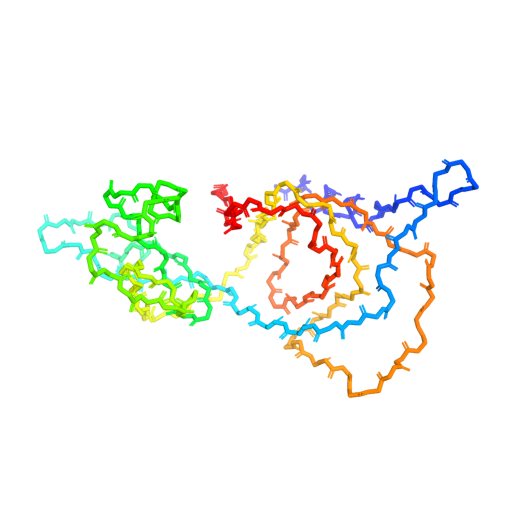G A O 1
ATOM 559 N N . PRO A 1 71 ? -11.202 -9.778 9.808 1.00 74.06 71 PRO A N 1
ATOM 560 C CA . PRO A 1 71 ? -12.231 -10.790 10.051 1.00 74.06 71 PRO A CA 1
ATOM 561 C C . PRO A 1 71 ? -11.857 -11.717 11.215 1.00 74.06 71 PRO A C 1
ATOM 563 O O . PRO A 1 71 ? -10.687 -11.821 11.584 1.00 74.06 71 PRO A O 1
ATOM 566 N N . SER A 1 72 ? -12.851 -12.416 11.767 1.00 77.25 72 SER A N 1
ATOM 567 C CA . SER A 1 72 ? -12.638 -13.501 12.736 1.00 77.25 72 SER A CA 1
ATOM 568 C C . SER A 1 72 ? -12.032 -14.749 12.086 1.00 77.25 72 SER A C 1
ATOM 570 O O . SER A 1 72 ? -11.194 -15.401 12.699 1.00 77.25 72 SER A O 1
ATOM 572 N N . LEU A 1 73 ? -12.428 -15.051 10.845 1.00 77.38 73 LEU A N 1
ATOM 573 C CA . LEU A 1 73 ? -11.897 -16.150 10.036 1.00 77.38 73 LEU A CA 1
ATOM 574 C C . LEU A 1 73 ? -10.789 -15.653 9.101 1.00 77.38 73 LEU A C 1
ATOM 576 O O . LEU A 1 73 ? -10.906 -14.571 8.521 1.00 77.38 73 LEU A O 1
ATOM 580 N N . SER A 1 74 ? -9.734 -16.448 8.908 1.00 79.12 74 SER A N 1
ATOM 581 C CA . SER A 1 74 ? -8.663 -16.100 7.968 1.00 79.12 74 SER A CA 1
ATOM 582 C C . SER A 1 74 ? -9.194 -15.968 6.535 1.00 79.12 74 SER A C 1
ATOM 584 O O . SER A 1 74 ? -10.028 -16.753 6.088 1.00 79.12 74 SER A O 1
ATOM 586 N N . ILE A 1 75 ? -8.676 -14.988 5.786 1.00 80.88 75 ILE A N 1
ATOM 587 C CA . ILE A 1 75 ? -8.992 -14.793 4.359 1.00 80.88 75 ILE A CA 1
ATOM 588 C C . ILE A 1 75 ? -8.642 -16.050 3.560 1.00 80.88 75 ILE A C 1
ATOM 590 O O . ILE A 1 75 ? -9.418 -16.480 2.710 1.00 80.88 75 ILE A O 1
ATOM 594 N N . LEU A 1 76 ? -7.482 -16.641 3.857 1.00 82.56 76 LEU A N 1
ATOM 595 C CA . LEU A 1 76 ? -6.991 -17.837 3.179 1.00 82.56 76 LEU A CA 1
ATOM 596 C C . LEU A 1 76 ? -7.898 -19.037 3.465 1.00 82.56 76 LEU A C 1
ATOM 598 O O . LEU A 1 76 ? -8.302 -19.749 2.553 1.00 82.56 76 LEU A O 1
ATOM 602 N N . GLU A 1 77 ? -8.272 -19.214 4.729 1.00 80.44 77 GLU A N 1
ATOM 603 C CA . GLU A 1 77 ? -9.174 -20.281 5.157 1.00 80.44 77 GLU A CA 1
ATOM 604 C C . GLU A 1 77 ? -10.562 -20.124 4.529 1.00 80.44 77 GLU A C 1
ATOM 606 O O . GLU A 1 77 ? -11.101 -21.072 3.967 1.00 80.44 77 GLU A O 1
ATOM 611 N N . SER A 1 78 ? -11.113 -18.908 4.531 1.00 75.62 78 SER A N 1
ATOM 612 C CA . SER A 1 78 ? -12.374 -18.601 3.854 1.00 75.62 78 SER A CA 1
ATOM 613 C C . SER A 1 78 ? -12.308 -18.875 2.352 1.00 75.62 78 SER A C 1
ATOM 615 O O . SER A 1 78 ? -13.298 -19.330 1.789 1.00 75.62 78 SER A O 1
ATOM 617 N N . TYR A 1 79 ? -11.169 -18.612 1.705 1.00 76.81 79 TYR A N 1
ATOM 618 C CA . TYR A 1 79 ? -10.970 -18.870 0.281 1.00 76.81 79 TYR A CA 1
ATOM 619 C C . TYR A 1 79 ? -10.996 -20.368 -0.048 1.00 76.81 79 TYR A C 1
ATOM 621 O O . TYR A 1 79 ? -11.672 -20.757 -0.999 1.00 76.81 79 TYR A O 1
ATOM 629 N N . TYR A 1 80 ? -10.3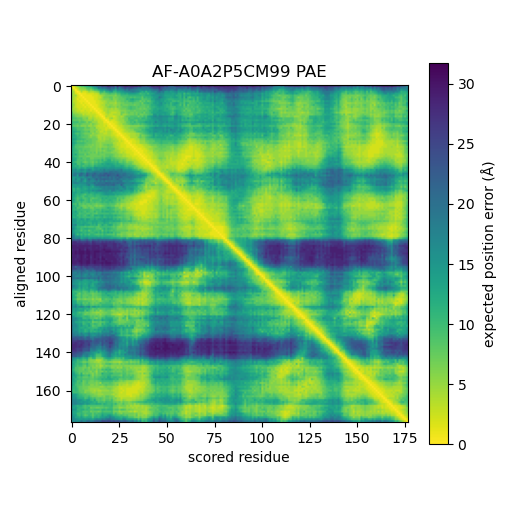21 -21.201 0.749 1.00 79.94 80 TYR A N 1
ATOM 630 C CA . TYR A 1 80 ? -10.296 -22.655 0.548 1.00 79.94 80 TYR A CA 1
ATOM 631 C C . TYR A 1 80 ? -11.572 -23.363 1.019 1.00 79.94 80 TYR A C 1
ATOM 633 O O . TYR A 1 80 ? -11.927 -24.405 0.476 1.00 79.94 80 TYR A O 1
ATOM 641 N N . ASN A 1 81 ? -12.298 -22.785 1.976 1.00 74.69 81 ASN A N 1
ATOM 642 C CA . ASN A 1 81 ? -13.556 -23.335 2.487 1.00 74.69 81 ASN A CA 1
ATOM 643 C C . ASN A 1 81 ? -14.797 -22.909 1.677 1.00 74.69 81 ASN A C 1
ATOM 645 O O . ASN A 1 81 ? -15.925 -23.192 2.099 1.00 74.69 81 ASN A O 1
ATOM 649 N N . LYS A 1 82 ? -14.618 -22.244 0.522 1.00 62.88 82 LYS A N 1
ATOM 650 C CA . LYS A 1 82 ? -15.710 -21.855 -0.387 1.00 62.88 82 LYS A CA 1
ATOM 651 C C . LYS A 1 82 ? -16.494 -23.097 -0.825 1.00 62.88 82 LYS A C 1
ATOM 653 O O . LYS A 1 82 ? -16.016 -23.881 -1.637 1.00 62.88 82 LYS A O 1
ATOM 658 N N . GLY A 1 83 ? -17.685 -23.269 -0.249 1.00 53.78 83 GLY A N 1
ATOM 659 C CA . GLY A 1 83 ? -18.586 -24.400 -0.500 1.00 53.78 83 GLY A CA 1
ATOM 660 C C . GLY A 1 83 ? -19.223 -25.030 0.746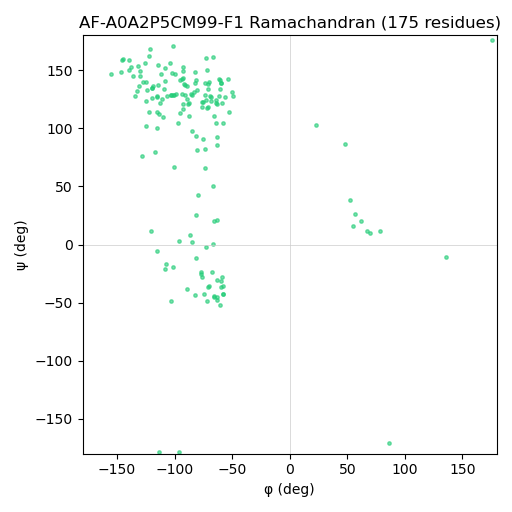 1.00 53.78 83 GLY A C 1
ATOM 661 O O . GLY A 1 83 ? -20.1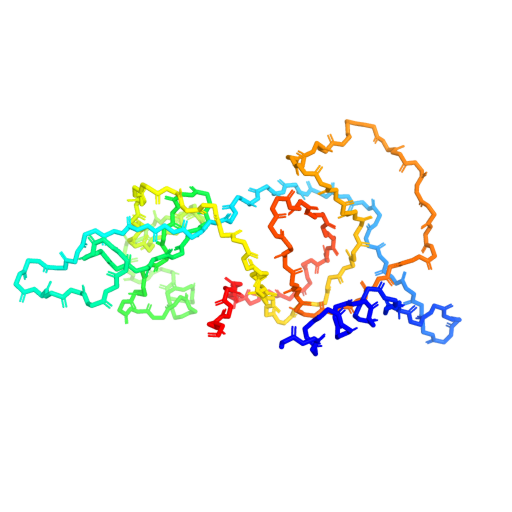44 -25.823 0.597 1.00 53.78 83 GLY A O 1
ATOM 662 N N . LYS A 1 84 ? -18.779 -24.698 1.972 1.00 49.16 84 LYS A N 1
ATOM 663 C CA . LYS A 1 84 ? -19.365 -25.260 3.217 1.00 49.16 84 LYS A CA 1
ATOM 664 C C . LYS A 1 84 ? -20.192 -24.281 4.046 1.00 49.16 84 LYS A C 1
ATOM 666 O O . LYS A 1 84 ? -21.023 -24.701 4.843 1.00 49.16 84 LYS A O 1
ATOM 671 N N . THR A 1 85 ? -19.981 -22.986 3.871 1.00 46.72 85 THR A N 1
ATOM 672 C CA . THR A 1 85 ? -20.756 -21.934 4.527 1.00 46.72 85 THR A CA 1
ATOM 673 C C . THR A 1 85 ? -21.306 -21.048 3.420 1.00 46.72 85 THR A C 1
ATOM 675 O O . THR A 1 85 ? -20.535 -20.595 2.580 1.00 46.72 85 THR A O 1
ATOM 678 N N . GLY A 1 86 ? -22.630 -20.869 3.359 1.00 44.75 86 GLY A N 1
ATOM 679 C CA . GLY A 1 86 ? -23.359 -20.156 2.295 1.00 44.75 86 GLY A CA 1
ATOM 680 C C . GLY A 1 86 ? -23.082 -18.649 2.226 1.00 44.75 86 GLY A C 1
ATOM 681 O O . GLY A 1 86 ? -24.002 -17.838 2.239 1.00 44.75 86 GLY A O 1
ATOM 682 N N . HIS A 1 87 ? -21.811 -18.259 2.207 1.00 48.09 87 HIS A N 1
ATOM 683 C CA . HIS A 1 87 ? -21.343 -16.905 1.975 1.00 48.09 87 HIS A CA 1
ATOM 684 C C . HIS A 1 87 ? -20.876 -16.799 0.520 1.00 48.09 87 HIS A C 1
ATOM 686 O O . HIS A 1 87 ? -19.688 -16.665 0.219 1.00 48.09 87 HIS A O 1
ATOM 692 N N . ASP A 1 88 ? -21.844 -16.925 -0.386 1.00 45.38 88 ASP A N 1
ATOM 693 C CA . ASP A 1 88 ? -21.665 -16.742 -1.821 1.00 45.38 88 ASP A CA 1
ATOM 694 C C . ASP A 1 88 ? -21.498 -15.251 -2.128 1.00 45.38 88 ASP A C 1
ATOM 696 O O . ASP A 1 88 ? -22.441 -14.564 -2.516 1.00 45.38 88 ASP A O 1
ATOM 700 N N . ASP A 1 89 ? -20.281 -14.728 -1.964 1.00 46.59 89 ASP A N 1
ATOM 701 C CA . ASP A 1 89 ? -19.895 -13.511 -2.673 1.00 46.59 89 ASP A CA 1
ATOM 702 C C . ASP A 1 89 ? -18.758 -13.806 -3.657 1.00 46.59 89 ASP A C 1
ATOM 704 O O . ASP A 1 89 ? -17.574 -13.920 -3.322 1.00 46.59 89 ASP A O 1
ATOM 708 N N . HIS A 1 90 ? -19.150 -13.953 -4.924 1.00 45.78 90 HIS A N 1
ATOM 709 C CA . HIS A 1 90 ? -18.250 -14.047 -6.073 1.00 45.78 90 HIS A CA 1
ATOM 710 C C . HIS A 1 90 ? -17.595 -12.703 -6.420 1.00 45.78 90 HIS A C 1
ATOM 712 O O . HIS A 1 90 ? -16.753 -12.635 -7.321 1.00 45.78 90 HIS A O 1
ATOM 718 N N . ARG A 1 91 ? -17.925 -11.621 -5.708 1.00 44.50 91 ARG A N 1
ATOM 719 C CA . ARG A 1 91 ? -17.164 -10.382 -5.774 1.00 44.50 91 ARG A CA 1
ATOM 720 C C . ARG A 1 91 ? -16.054 -10.475 -4.735 1.00 44.50 91 ARG A C 1
ATOM 722 O O . ARG A 1 91 ? -16.286 -10.461 -3.536 1.00 44.50 91 ARG A O 1
ATOM 729 N N . PHE A 1 92 ? -14.806 -10.378 -5.184 1.00 47.38 92 PHE A N 1
ATOM 730 C CA . PHE A 1 92 ? -13.693 -9.938 -4.328 1.00 47.38 92 PHE A CA 1
ATOM 731 C C . PHE A 1 92 ? -13.875 -8.480 -3.834 1.00 47.38 92 PHE A C 1
ATOM 733 O O . PHE A 1 92 ? -12.913 -7.826 -3.435 1.00 47.38 92 PHE A O 1
ATOM 740 N N . ALA A 1 93 ? -15.101 -7.945 -3.839 1.00 41.75 93 ALA A N 1
ATOM 741 C CA . ALA A 1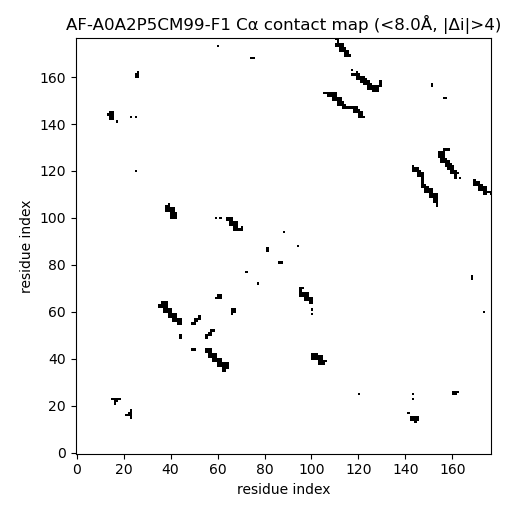 93 ? -15.505 -6.826 -3.013 1.00 41.75 93 ALA A CA 1
ATOM 742 C C . ALA A 1 93 ? -15.641 -7.340 -1.575 1.00 41.75 93 ALA A C 1
ATOM 744 O O . ALA A 1 93 ? -16.737 -7.416 -1.054 1.00 41.75 93 ALA A O 1
ATOM 745 N N . ALA A 1 94 ? -14.507 -7.738 -0.991 1.00 41.16 94 ALA A N 1
ATOM 746 C CA . ALA A 1 94 ? -14.295 -7.993 0.426 1.00 41.16 94 ALA A CA 1
ATOM 747 C C . ALA A 1 94 ? -15.575 -8.318 1.233 1.00 41.16 94 ALA A C 1
ATOM 749 O O . ALA A 1 94 ? -16.215 -7.381 1.713 1.00 41.16 94 ALA A O 1
ATOM 750 N N . PRO A 1 95 ? -15.851 -9.591 1.572 1.00 42.78 95 PRO A N 1
ATOM 751 C CA . PRO A 1 95 ? -16.763 -9.927 2.675 1.00 42.78 95 PRO A CA 1
ATOM 752 C C . PRO A 1 95 ? -16.206 -9.482 4.051 1.00 42.78 95 PRO A C 1
ATOM 754 O O . PRO A 1 95 ? -16.589 -9.979 5.106 1.00 42.78 95 PRO A O 1
ATOM 757 N N . TYR A 1 96 ? -15.260 -8.541 4.060 1.00 53.00 96 TYR A N 1
ATOM 758 C CA . TYR A 1 96 ? -14.697 -7.916 5.240 1.00 53.00 96 TYR A CA 1
ATOM 759 C C . TYR A 1 96 ? -15.531 -6.686 5.545 1.00 53.00 96 TYR A C 1
ATOM 761 O O . TYR A 1 96 ? -15.877 -5.931 4.640 1.00 53.00 96 TYR A O 1
ATOM 769 N N . SER A 1 97 ? -15.851 -6.467 6.817 1.00 52.75 97 SER A N 1
ATOM 770 C CA . SER A 1 97 ? -16.593 -5.295 7.270 1.00 52.75 97 SER A CA 1
ATOM 771 C C . SER A 1 97 ? -15.792 -4.023 6.987 1.00 52.75 97 SER A C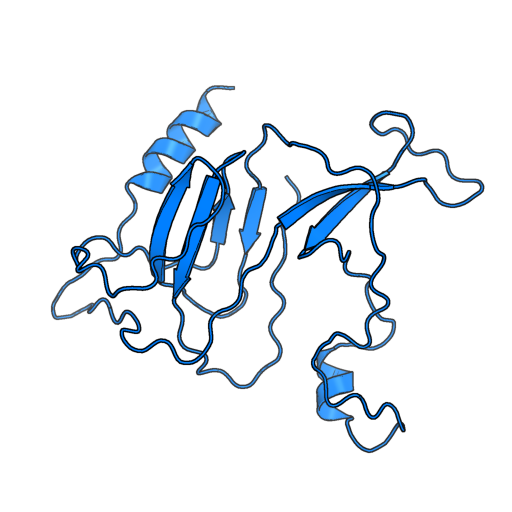 1
ATOM 773 O O . SER A 1 97 ? -15.041 -3.524 7.816 1.00 52.75 97 SER A O 1
ATOM 775 N N . GLN A 1 98 ? -15.907 -3.481 5.780 1.00 58.78 98 GLN A N 1
ATOM 776 C CA . GLN A 1 98 ? -15.190 -2.272 5.426 1.00 58.78 98 GLN A CA 1
ATOM 777 C C . GLN A 1 98 ? -15.892 -1.083 6.072 1.00 58.78 98 GLN A C 1
ATOM 779 O O . GLN A 1 98 ? -17.087 -0.847 5.881 1.00 58.78 98 GLN A O 1
ATOM 784 N N . ARG A 1 99 ? -15.150 -0.324 6.879 1.00 63.75 99 ARG A N 1
ATOM 785 C CA . ARG A 1 99 ? -15.689 0.894 7.482 1.00 63.75 99 ARG A CA 1
ATOM 786 C C . ARG A 1 99 ? -15.347 2.067 6.580 1.00 63.75 99 ARG A C 1
ATOM 788 O O . ARG A 1 99 ? -14.170 2.393 6.413 1.00 63.75 99 ARG A O 1
ATOM 795 N N . ARG A 1 100 ? -16.375 2.718 6.033 1.00 71.25 100 ARG A N 1
ATOM 796 C CA . ARG A 1 100 ? -16.201 4.005 5.359 1.00 71.25 100 ARG A CA 1
ATOM 797 C C . ARG A 1 100 ? -15.735 5.033 6.382 1.00 71.25 100 ARG A C 1
ATOM 799 O O . ARG A 1 100 ? -16.394 5.219 7.406 1.00 71.25 100 ARG A O 1
ATOM 806 N N . LEU A 1 101 ? -14.609 5.680 6.109 1.00 71.94 101 LEU A N 1
ATOM 807 C CA . LEU A 1 101 ? -14.034 6.651 7.031 1.00 71.94 101 LEU A CA 1
ATOM 808 C C . LEU A 1 101 ? -14.511 8.065 6.706 1.00 71.94 101 LEU A C 1
ATOM 810 O O . LEU A 1 101 ? -14.868 8.392 5.572 1.00 71.94 101 LEU A O 1
ATOM 814 N N . ARG A 1 102 ? -14.528 8.907 7.736 1.00 65.25 102 ARG A N 1
ATOM 815 C CA . ARG A 1 102 ? -14.728 10.354 7.596 1.00 65.25 102 ARG A CA 1
ATOM 816 C C . ARG A 1 102 ? -13.371 11.056 7.698 1.00 65.25 102 ARG A C 1
ATOM 818 O O . ARG A 1 102 ? -12.355 10.409 7.942 1.00 65.25 102 ARG A O 1
ATOM 825 N N . ASP A 1 103 ? -13.348 12.353 7.410 1.00 69.94 103 ASP A N 1
ATOM 826 C CA . ASP A 1 103 ? -12.196 13.247 7.591 1.00 69.94 103 ASP A CA 1
ATOM 827 C C . ASP A 1 103 ? -10.861 12.708 7.038 1.00 69.94 103 ASP A C 1
ATOM 829 O O . ASP A 1 103 ? -10.056 12.099 7.748 1.00 69.94 103 ASP A O 1
ATOM 833 N N . ARG A 1 104 ? -10.596 12.952 5.748 1.00 71.12 104 ARG A N 1
ATOM 834 C CA . ARG A 1 104 ? -9.310 12.610 5.122 1.00 71.12 104 ARG A CA 1
ATOM 835 C C . ARG A 1 104 ? -8.222 13.571 5.602 1.00 71.12 104 ARG A C 1
ATOM 837 O O . ARG A 1 104 ? -8.324 14.779 5.414 1.00 71.12 104 ARG A O 1
ATOM 844 N N . LEU A 1 105 ? -7.147 13.027 6.158 1.00 66.81 105 LEU A N 1
ATOM 845 C CA . LEU A 1 105 ? -5.954 13.788 6.498 1.00 66.81 105 LEU A CA 1
ATOM 846 C C . LEU A 1 105 ? -5.026 13.903 5.291 1.00 66.81 105 LEU A C 1
ATOM 848 O O . LEU A 1 105 ? -4.638 12.905 4.677 1.00 66.81 105 LEU A O 1
ATOM 852 N N . ILE A 1 106 ? -4.601 15.131 5.000 1.00 62.72 106 ILE A N 1
ATOM 853 C CA . ILE A 1 106 ? -3.459 15.385 4.124 1.00 62.72 106 ILE A CA 1
ATOM 854 C C . ILE A 1 106 ? -2.204 15.211 4.981 1.00 62.72 106 ILE A C 1
ATOM 856 O O . ILE A 1 106 ? -1.777 16.124 5.687 1.00 62.72 106 ILE A O 1
ATOM 860 N N . THR A 1 107 ? -1.628 14.010 4.972 1.00 59.72 107 THR A N 1
ATOM 861 C CA . THR A 1 107 ? -0.357 13.779 5.663 1.00 59.72 107 THR A CA 1
ATOM 862 C C . THR A 1 107 ? 0.784 14.470 4.922 1.00 59.72 107 THR A C 1
ATOM 864 O O . THR A 1 107 ? 0.905 14.342 3.707 1.00 59.72 107 THR A O 1
ATOM 867 N N . ARG A 1 108 ? 1.652 15.176 5.659 1.00 62.62 108 ARG A N 1
ATOM 868 C CA . ARG A 1 108 ? 2.961 15.640 5.163 1.00 62.62 108 ARG A CA 1
ATOM 869 C C . ARG A 1 108 ? 4.053 14.573 5.302 1.00 62.62 108 ARG A C 1
ATOM 871 O O . ARG A 1 108 ? 5.207 14.833 4.981 1.00 62.62 108 ARG A O 1
ATOM 878 N N . ARG A 1 109 ? 3.709 13.375 5.784 1.00 66.00 109 ARG A N 1
ATOM 879 C CA . ARG A 1 109 ? 4.636 12.252 5.928 1.00 66.00 109 ARG A CA 1
ATOM 880 C C . ARG A 1 109 ? 4.499 11.261 4.786 1.00 66.00 109 ARG A C 1
ATOM 882 O O . ARG A 1 109 ? 3.412 11.013 4.269 1.00 66.00 109 ARG A O 1
ATOM 889 N N . THR A 1 110 ? 5.632 10.670 4.446 1.00 68.31 110 THR A N 1
ATOM 890 C CA . THR A 1 110 ? 5.737 9.602 3.463 1.00 68.31 110 THR A CA 1
ATOM 891 C C . THR A 1 110 ? 5.070 8.331 3.986 1.00 68.31 110 THR A C 1
ATOM 893 O O . THR A 1 110 ? 5.414 7.870 5.072 1.00 68.31 110 THR A O 1
ATOM 896 N N . ILE A 1 111 ? 4.150 7.745 3.218 1.00 71.75 111 ILE A N 1
ATOM 897 C CA . ILE A 1 111 ? 3.454 6.509 3.595 1.00 71.75 111 ILE A CA 1
ATOM 898 C C . ILE A 1 111 ? 4.184 5.315 2.971 1.00 71.75 111 ILE A C 1
ATOM 900 O O . ILE A 1 111 ? 4.202 5.187 1.741 1.00 71.75 111 ILE A O 1
ATOM 904 N N . PRO A 1 112 ? 4.804 4.432 3.771 1.00 73.50 112 PRO A N 1
ATOM 905 C CA . PRO A 1 112 ? 5.357 3.198 3.252 1.00 73.50 112 PRO A CA 1
ATOM 906 C C . PRO A 1 112 ? 4.243 2.197 2.922 1.00 73.50 112 PRO A C 1
ATOM 908 O O . PRO A 1 112 ? 3.407 1.888 3.765 1.00 73.50 112 PRO A O 1
ATOM 911 N N . PHE A 1 113 ? 4.266 1.664 1.709 1.00 73.75 113 PHE A N 1
ATOM 912 C CA . PHE A 1 113 ? 3.335 0.650 1.233 1.00 73.75 113 PHE A CA 1
ATOM 913 C C . PHE A 1 113 ? 4.095 -0.606 0.833 1.00 73.75 113 PHE A C 1
ATOM 915 O O . PHE A 1 113 ? 5.129 -0.499 0.169 1.00 73.75 113 PHE A O 1
ATOM 922 N N . MET A 1 114 ? 3.612 -1.772 1.240 1.00 77.25 114 MET A N 1
ATOM 923 C CA . MET A 1 114 ? 4.228 -3.054 0.923 1.00 77.25 114 MET A CA 1
ATOM 924 C C . MET A 1 114 ? 3.245 -3.925 0.147 1.00 77.25 114 MET A C 1
ATOM 926 O O . MET A 1 114 ? 2.082 -4.032 0.529 1.00 77.25 114 MET A O 1
ATOM 930 N N . PHE A 1 115 ? 3.756 -4.537 -0.918 1.00 75.06 115 PHE A N 1
ATOM 931 C CA . PHE A 1 115 ? 3.106 -5.614 -1.647 1.00 75.06 115 PHE A CA 1
ATOM 932 C C . PHE A 1 115 ? 3.731 -6.933 -1.209 1.00 75.06 115 PHE A C 1
ATOM 934 O O . PHE A 1 115 ? 4.963 -7.054 -1.203 1.00 75.06 115 PHE A O 1
ATOM 941 N N . MET A 1 116 ? 2.900 -7.894 -0.818 1.00 71.25 116 MET A N 1
ATOM 942 C CA . MET A 1 116 ? 3.382 -9.218 -0.423 1.00 71.25 116 MET A CA 1
ATOM 943 C C . MET A 1 116 ? 3.609 -10.083 -1.667 1.00 71.25 116 MET A C 1
ATOM 945 O O . MET A 1 116 ? 2.865 -9.997 -2.645 1.00 71.25 116 MET A O 1
ATOM 949 N N . ASP A 1 117 ? 4.714 -10.834 -1.646 1.00 62.62 117 ASP A N 1
ATOM 950 C CA . ASP A 1 117 ? 5.053 -11.933 -2.567 1.00 62.62 117 ASP A CA 1
ATOM 951 C C . ASP A 1 117 ? 5.040 -11.618 -4.070 1.00 62.62 117 ASP A C 1
ATOM 953 O O . ASP A 1 117 ? 5.096 -12.503 -4.926 1.00 62.62 117 ASP A O 1
ATOM 957 N N . THR A 1 118 ? 5.047 -10.332 -4.420 1.00 67.06 118 THR A N 1
ATOM 958 C CA . THR A 1 118 ? 5.162 -9.871 -5.799 1.00 67.06 118 THR A CA 1
ATOM 959 C C . THR A 1 118 ? 6.167 -8.733 -5.909 1.00 67.06 118 THR A C 1
ATOM 961 O O . THR A 1 118 ? 6.111 -7.712 -5.224 1.00 67.06 118 THR A O 1
ATOM 964 N N . ASN A 1 119 ? 7.117 -8.905 -6.828 1.00 69.06 119 ASN A N 1
ATOM 965 C CA . ASN A 1 119 ? 7.967 -7.813 -7.272 1.00 69.06 119 ASN A CA 1
ATOM 966 C C . ASN A 1 119 ? 7.246 -7.053 -8.377 1.00 69.06 119 ASN A C 1
ATOM 968 O O . ASN A 1 119 ? 6.845 -7.630 -9.390 1.00 69.06 119 ASN A O 1
ATOM 972 N N . PHE A 1 120 ? 7.151 -5.742 -8.226 1.00 70.81 120 PHE A N 1
ATOM 973 C CA . PHE A 1 120 ? 6.537 -4.886 -9.228 1.00 70.81 120 PHE A CA 1
ATOM 974 C C . PHE A 1 120 ? 7.571 -3.949 -9.851 1.00 70.81 120 PHE A C 1
ATOM 976 O O . PHE A 1 120 ? 8.607 -3.633 -9.265 1.00 70.81 120 PHE A O 1
ATOM 983 N N . SER A 1 121 ? 7.293 -3.523 -11.079 1.00 69.88 121 SER A N 1
ATOM 984 C CA . SER A 1 121 ? 8.132 -2.599 -11.834 1.00 69.88 121 SER A CA 1
ATOM 985 C C . SER A 1 121 ? 7.545 -1.193 -11.785 1.00 69.88 121 SER A C 1
ATOM 987 O O . SER A 1 121 ? 6.367 -0.984 -12.088 1.00 69.88 121 SER A O 1
ATOM 989 N N . TRP A 1 122 ? 8.377 -0.222 -11.414 1.00 65.00 122 TRP A N 1
ATOM 990 C CA . TRP A 1 122 ? 8.005 1.196 -11.378 1.00 65.00 122 TRP A CA 1
ATOM 991 C C . TRP A 1 122 ? 7.785 1.742 -12.783 1.00 65.00 122 TRP A C 1
ATOM 993 O O . TRP A 1 122 ? 8.711 1.678 -13.583 1.00 65.00 122 TRP A O 1
ATOM 1003 N N . TRP A 1 123 ? 6.609 2.297 -13.079 1.00 61.34 123 TRP A N 1
ATOM 1004 C CA . TRP A 1 123 ? 6.317 2.891 -14.389 1.00 61.34 123 TRP A CA 1
ATOM 1005 C C . TRP A 1 123 ? 6.376 4.421 -14.363 1.00 61.34 123 TRP A C 1
ATOM 1007 O O . TRP A 1 123 ? 7.032 5.014 -15.211 1.00 61.34 123 TRP A O 1
ATOM 1017 N N . GLU A 1 124 ? 5.724 5.069 -13.393 1.00 66.25 124 GLU A N 1
ATOM 1018 C CA . GLU A 1 124 ? 5.586 6.532 -13.395 1.00 66.25 124 GLU A CA 1
ATOM 1019 C C . GLU A 1 124 ? 5.377 7.081 -11.983 1.00 66.25 124 GLU A C 1
ATOM 1021 O O . GLU A 1 124 ? 4.760 6.426 -11.142 1.00 66.25 124 GLU A O 1
ATOM 1026 N N . LYS A 1 125 ? 5.891 8.287 -11.724 1.00 65.75 125 LYS A N 1
ATOM 1027 C CA . LYS A 1 125 ? 5.617 9.072 -10.515 1.00 65.75 125 LYS A CA 1
ATOM 1028 C C . LYS A 1 125 ? 5.285 10.494 -10.937 1.00 65.75 125 LYS A C 1
ATOM 1030 O O . LYS A 1 125 ? 6.027 11.069 -11.729 1.00 65.75 125 LYS A O 1
ATOM 1035 N N . ARG A 1 126 ? 4.210 11.064 -10.400 1.00 63.66 126 ARG A N 1
ATOM 1036 C CA . ARG A 1 126 ? 3.811 12.451 -10.660 1.00 63.66 126 ARG A CA 1
ATOM 1037 C C . ARG A 1 126 ? 3.388 13.142 -9.377 1.00 63.66 126 ARG A C 1
ATOM 1039 O O . ARG A 1 126 ? 2.787 12.524 -8.506 1.00 63.66 126 ARG A O 1
ATOM 1046 N N . LEU A 1 127 ? 3.680 14.434 -9.279 1.00 66.81 127 LEU A N 1
ATOM 1047 C CA . LEU A 1 127 ? 3.019 15.305 -8.310 1.00 66.81 127 LEU A CA 1
ATOM 1048 C C . LEU A 1 127 ? 1.566 15.523 -8.757 1.00 66.81 127 LEU A C 1
ATOM 1050 O O . LEU A 1 127 ? 1.302 15.717 -9.941 1.00 66.81 127 LEU A O 1
ATOM 1054 N N . GLY A 1 128 ? 0.635 15.479 -7.811 1.00 65.19 128 GLY A N 1
ATOM 1055 C CA . GLY A 1 128 ? -0.799 15.590 -8.053 1.00 65.19 128 GLY A CA 1
ATOM 1056 C C . GLY A 1 128 ? -1.487 14.266 -8.403 1.00 65.19 128 GLY A C 1
ATOM 1057 O O . GLY A 1 128 ? -0.931 13.169 -8.272 1.00 65.19 128 GLY A O 1
ATOM 1058 N N . THR A 1 129 ? -2.750 14.382 -8.811 1.00 63.84 129 THR A N 1
ATOM 1059 C CA . THR A 1 129 ? -3.631 13.257 -9.151 1.00 63.84 129 THR A CA 1
ATOM 1060 C C . THR A 1 129 ? -3.059 12.424 -10.296 1.00 63.84 129 THR A C 1
ATOM 1062 O O . THR A 1 129 ? -2.553 12.967 -11.278 1.00 63.84 129 THR A O 1
ATOM 1065 N N . LEU A 1 130 ? -3.167 11.095 -10.189 1.00 63.31 130 LEU A N 1
ATOM 1066 C CA . LEU A 1 130 ? -2.744 10.196 -11.259 1.00 63.31 130 LEU A CA 1
ATOM 1067 C C . LEU A 1 130 ? -3.645 10.398 -12.482 1.00 63.31 130 LEU A C 1
ATOM 1069 O O . LEU A 1 130 ? -4.809 10.004 -12.467 1.00 63.31 130 LEU A O 1
ATOM 1073 N N . ILE A 1 131 ? -3.094 10.969 -13.548 1.00 60.31 131 ILE A N 1
ATOM 1074 C CA . ILE A 1 131 ? -3.736 10.990 -14.861 1.00 60.31 131 ILE A CA 1
ATOM 1075 C C . ILE A 1 131 ? -3.132 9.832 -15.648 1.00 60.31 131 ILE A C 1
ATOM 1077 O O . ILE A 1 131 ? -1.982 9.905 -16.075 1.00 60.31 131 ILE A O 1
ATOM 1081 N N . LEU A 1 132 ? -3.885 8.741 -15.809 1.00 58.78 132 LEU A N 1
ATOM 1082 C CA . LEU A 1 132 ? -3.460 7.650 -16.682 1.00 58.78 132 LEU A CA 1
ATOM 1083 C C . LEU A 1 132 ? -3.591 8.125 -18.138 1.00 58.78 132 LEU A C 1
ATOM 1085 O O . LEU A 1 132 ? -4.715 8.407 -18.565 1.00 58.78 132 LEU A O 1
ATOM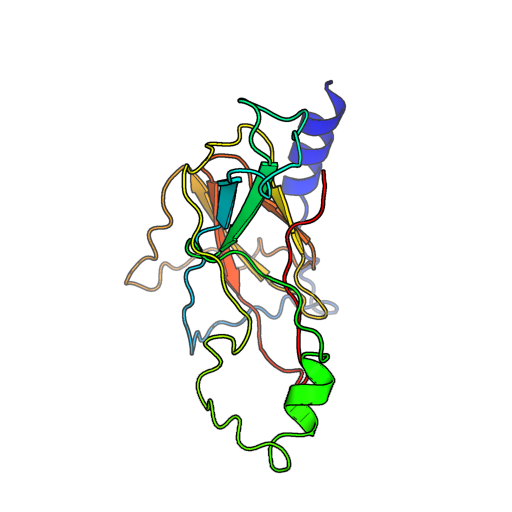 1089 N N . PRO A 1 133 ? -2.498 8.216 -18.918 1.00 50.28 133 PRO A N 1
ATOM 1090 C CA . PRO A 1 133 ? -2.610 8.590 -20.320 1.00 50.28 133 PRO A CA 1
ATOM 1091 C C . PRO A 1 133 ? -3.479 7.563 -21.064 1.00 50.28 133 PRO A C 1
ATOM 1093 O O . PRO A 1 133 ? -3.330 6.347 -20.897 1.00 50.28 133 PRO A O 1
ATOM 1096 N N . ARG A 1 134 ? -4.424 8.055 -21.877 1.00 47.66 134 ARG A N 1
ATOM 1097 C CA . ARG A 1 134 ? -5.274 7.214 -22.741 1.00 47.66 134 ARG A CA 1
ATOM 1098 C C . ARG A 1 134 ? -4.470 6.535 -23.855 1.00 47.66 134 ARG A C 1
ATOM 1100 O O . ARG A 1 134 ? -4.874 5.479 -24.327 1.00 47.66 134 ARG A O 1
ATOM 1107 N N . THR A 1 135 ? -3.322 7.092 -24.228 1.00 39.16 135 THR A N 1
ATOM 1108 C CA . THR A 1 135 ? -2.446 6.591 -25.291 1.00 39.16 135 THR A CA 1
ATOM 1109 C C . THR A 1 135 ? -1.157 5.981 -24.738 1.00 39.16 135 THR A C 1
ATOM 1111 O O . THR A 1 135 ? -0.676 6.347 -23.663 1.00 39.16 135 THR A O 1
ATOM 1114 N N . ARG A 1 136 ? -0.598 5.012 -25.482 1.00 43.62 136 ARG A N 1
ATOM 1115 C CA . ARG A 1 136 ? 0.735 4.441 -25.234 1.00 43.62 136 ARG A CA 1
ATOM 1116 C C . ARG A 1 136 ? 1.774 5.550 -25.412 1.00 43.62 136 ARG A C 1
ATOM 1118 O O . ARG A 1 136 ? 2.238 5.784 -26.520 1.00 43.62 136 ARG A O 1
ATOM 1125 N N . VAL A 1 137 ? 2.138 6.236 -24.334 1.00 40.50 137 VAL A N 1
ATOM 1126 C CA . VAL A 1 137 ? 3.337 7.075 -24.344 1.00 40.50 137 VAL A CA 1
ATOM 1127 C C . VAL A 1 137 ? 4.534 6.128 -24.367 1.00 40.50 137 VAL A C 1
ATOM 1129 O O . VAL A 1 137 ? 4.694 5.296 -23.469 1.00 40.50 137 VAL A O 1
ATOM 1132 N N . SER A 1 138 ? 5.337 6.214 -25.424 1.00 38.25 138 SER A N 1
ATOM 1133 C CA . SER A 1 138 ? 6.638 5.556 -25.515 1.00 38.25 138 SER A CA 1
ATOM 1134 C C . SER A 1 138 ? 7.544 6.148 -24.439 1.00 38.25 138 SER A C 1
ATOM 1136 O O . SER A 1 138 ? 7.986 7.286 -24.554 1.00 38.25 138 SER A O 1
ATOM 1138 N N . ILE A 1 139 ? 7.775 5.399 -23.363 1.00 43.53 139 ILE A N 1
ATOM 1139 C CA . ILE A 1 139 ? 8.660 5.799 -22.265 1.00 43.53 139 ILE A CA 1
ATOM 1140 C C . ILE A 1 139 ? 9.851 4.841 -22.231 1.00 43.53 139 ILE A C 1
ATOM 1142 O O . ILE A 1 139 ? 9.706 3.631 -22.396 1.00 43.53 139 ILE A O 1
ATOM 1146 N N . ILE A 1 140 ? 11.030 5.429 -22.039 1.00 36.28 140 ILE A N 1
ATOM 1147 C CA . ILE A 1 140 ? 12.355 4.810 -22.027 1.00 36.28 140 ILE A CA 1
ATOM 1148 C C . ILE A 1 140 ? 12.394 3.618 -21.053 1.00 36.28 140 ILE A C 1
ATOM 1150 O O . ILE A 1 140 ? 12.325 3.776 -19.834 1.00 36.28 140 ILE A O 1
ATOM 1154 N N . TRP A 1 141 ? 12.566 2.419 -21.612 1.00 41.31 141 TRP A N 1
ATOM 1155 C CA . TRP A 1 141 ? 12.533 1.109 -20.943 1.00 41.31 141 TRP A CA 1
ATOM 1156 C C . TRP A 1 141 ? 13.677 0.844 -19.938 1.00 41.31 141 TRP A C 1
ATOM 1158 O O . TRP A 1 141 ? 13.741 -0.227 -19.340 1.00 41.31 141 TRP A O 1
ATOM 1168 N N . LEU A 1 142 ? 14.595 1.797 -19.744 1.00 41.16 142 LEU A N 1
ATOM 1169 C CA . LEU A 1 142 ? 15.883 1.593 -19.064 1.00 41.16 142 LEU A CA 1
ATOM 1170 C C . LEU A 1 142 ? 15.899 1.968 -17.570 1.00 41.16 142 LEU A C 1
ATOM 1172 O O . LEU A 1 142 ? 16.944 1.888 -16.933 1.00 41.16 142 LEU A O 1
ATOM 1176 N N . THR A 1 143 ? 14.770 2.380 -16.977 1.00 49.28 143 THR A N 1
ATOM 1177 C CA . THR A 1 143 ? 14.766 2.967 -15.614 1.00 49.28 143 THR A CA 1
ATOM 1178 C C . THR A 1 143 ? 13.918 2.231 -14.577 1.00 49.28 143 THR A C 1
ATOM 1180 O O . THR A 1 143 ? 13.714 2.725 -13.464 1.00 49.28 143 THR A O 1
ATOM 1183 N N . HIS A 1 144 ? 13.445 1.027 -14.891 1.00 59.78 144 HIS A N 1
ATOM 1184 C CA . HIS A 1 144 ? 12.575 0.285 -13.986 1.00 59.78 144 HIS A CA 1
ATOM 1185 C C . HIS A 1 144 ? 13.333 -0.187 -12.740 1.00 59.78 144 HIS A C 1
ATOM 1187 O O . HIS A 1 144 ? 14.375 -0.832 -12.817 1.00 59.78 144 HIS A O 1
ATOM 1193 N N . ARG A 1 145 ? 12.789 0.120 -11.563 1.00 64.75 145 ARG A N 1
ATOM 1194 C CA . ARG A 1 145 ? 13.190 -0.507 -10.299 1.00 64.75 145 ARG A CA 1
ATOM 1195 C C . ARG A 1 145 ? 12.247 -1.688 -10.033 1.00 64.75 145 ARG A C 1
ATOM 1197 O O . ARG A 1 145 ? 11.057 -1.592 -10.329 1.00 64.75 145 ARG A O 1
ATOM 1204 N N . LYS A 1 146 ? 12.775 -2.781 -9.484 1.00 70.31 146 LYS A N 1
ATOM 1205 C CA . LYS A 1 146 ? 11.981 -3.865 -8.889 1.00 70.31 146 LYS A CA 1
ATOM 1206 C C . LYS A 1 146 ? 12.024 -3.743 -7.367 1.00 70.31 146 LYS A C 1
ATOM 1208 O O . LYS A 1 146 ? 13.011 -3.251 -6.819 1.00 70.31 146 LYS A O 1
ATOM 1213 N N . GLY A 1 147 ? 10.953 -4.139 -6.694 1.00 69.62 147 GLY A N 1
ATOM 1214 C CA . GLY A 1 147 ? 10.915 -4.233 -5.237 1.00 69.62 147 GLY A CA 1
ATOM 1215 C C . GLY A 1 147 ? 9.537 -4.621 -4.715 1.00 69.62 147 GLY A C 1
ATOM 1216 O O . GLY A 1 147 ? 8.589 -4.713 -5.490 1.00 69.62 147 GLY A O 1
ATOM 1217 N N . THR A 1 148 ? 9.457 -4.803 -3.398 1.00 72.06 148 THR A N 1
ATOM 1218 C CA . THR A 1 148 ? 8.245 -5.180 -2.645 1.00 72.06 148 THR A CA 1
ATOM 1219 C C . THR A 1 148 ? 7.683 -4.026 -1.814 1.00 72.06 148 THR A C 1
ATOM 1221 O O . THR A 1 148 ? 6.527 -4.040 -1.408 1.00 72.06 148 THR A O 1
ATOM 1224 N N . ARG A 1 149 ? 8.484 -2.978 -1.573 1.00 74.19 149 ARG A N 1
ATOM 1225 C CA . ARG A 1 149 ? 8.106 -1.820 -0.755 1.00 74.19 149 ARG A CA 1
ATOM 1226 C C . ARG A 1 149 ? 8.270 -0.512 -1.510 1.00 74.19 149 ARG A C 1
ATOM 1228 O O . ARG A 1 149 ? 9.283 -0.263 -2.169 1.00 74.19 149 ARG A O 1
ATOM 1235 N N . TRP A 1 150 ? 7.305 0.374 -1.312 1.00 73.00 150 TRP A N 1
ATOM 1236 C CA . TRP A 1 150 ? 7.360 1.762 -1.726 1.00 73.00 150 TRP A CA 1
ATOM 1237 C C . TRP A 1 150 ? 7.181 2.732 -0.574 1.00 73.00 150 TRP A C 1
ATOM 1239 O O . TRP A 1 150 ? 6.675 2.382 0.482 1.00 73.00 150 TRP A O 1
ATOM 1249 N N . ARG A 1 151 ? 7.585 3.977 -0.805 1.00 72.94 151 ARG A N 1
ATOM 1250 C CA . ARG A 1 151 ? 7.370 5.120 0.068 1.00 72.94 151 ARG A CA 1
ATOM 1251 C C . ARG A 1 151 ? 6.672 6.219 -0.741 1.00 72.94 151 ARG A C 1
ATOM 1253 O O . ARG A 1 151 ? 7.310 6.888 -1.550 1.00 72.94 151 ARG A O 1
ATOM 1260 N N . PHE A 1 152 ? 5.362 6.379 -0.551 1.00 71.94 152 PHE A N 1
ATOM 1261 C CA . PHE A 1 152 ? 4.559 7.416 -1.203 1.00 71.94 152 PHE A CA 1
ATOM 1262 C C . PHE A 1 152 ? 4.806 8.767 -0.545 1.00 71.94 152 PHE A C 1
ATOM 1264 O O . PHE A 1 152 ? 4.506 8.935 0.635 1.00 71.94 152 PHE A O 1
ATOM 1271 N N . ARG A 1 153 ? 5.330 9.735 -1.301 1.00 69.75 153 ARG A N 1
ATOM 1272 C CA . ARG A 1 153 ? 5.442 11.120 -0.833 1.00 69.75 153 ARG A CA 1
ATOM 1273 C C . ARG A 1 153 ? 4.048 11.776 -0.778 1.00 69.75 153 ARG A C 1
ATOM 1275 O O . ARG A 1 153 ? 3.188 11.432 -1.594 1.00 69.75 153 ARG A O 1
ATOM 1282 N N . PRO A 1 154 ? 3.823 12.737 0.131 1.00 67.12 154 PRO A N 1
ATOM 1283 C CA . PRO A 1 154 ? 2.612 13.554 0.142 1.00 67.12 154 PRO A CA 1
ATOM 1284 C C . PRO A 1 154 ? 2.308 14.155 -1.229 1.00 67.12 154 PRO A C 1
ATOM 1286 O O . PRO A 1 154 ? 3.191 14.727 -1.864 1.00 67.12 154 PRO A O 1
ATOM 1289 N N . GLY A 1 155 ? 1.062 14.022 -1.685 1.00 69.12 155 GLY A N 1
ATOM 1290 C CA . GLY A 1 155 ? 0.624 14.594 -2.959 1.00 69.12 155 GLY A CA 1
ATOM 1291 C C . GLY A 1 155 ? 1.268 13.969 -4.199 1.00 69.12 155 GLY A C 1
ATOM 1292 O O . GLY A 1 155 ? 1.124 14.533 -5.275 1.00 69.12 155 GLY A O 1
ATOM 1293 N N . VAL A 1 156 ? 1.967 12.835 -4.082 1.00 75.19 156 VAL A N 1
ATOM 1294 C CA . VAL A 1 156 ? 2.546 12.120 -5.226 1.00 75.19 156 VAL A CA 1
ATOM 1295 C C . VAL A 1 156 ? 1.696 10.906 -5.570 1.00 75.19 156 VAL A C 1
ATOM 1297 O O . VAL A 1 156 ? 1.419 10.057 -4.724 1.00 75.19 156 VAL A O 1
ATOM 1300 N N . SER A 1 157 ? 1.333 10.798 -6.841 1.00 75.00 157 SER A N 1
ATOM 1301 C CA . SER A 1 157 ? 0.794 9.584 -7.432 1.00 75.00 157 SER A CA 1
ATOM 1302 C C . SER A 1 157 ? 1.905 8.742 -8.054 1.00 75.00 157 SER A C 1
ATOM 1304 O O . SER A 1 157 ? 2.925 9.256 -8.521 1.00 75.00 157 SER A O 1
ATOM 1306 N N . ALA A 1 158 ? 1.718 7.424 -8.059 1.00 76.88 158 ALA A N 1
ATOM 1307 C CA . ALA A 1 158 ? 2.615 6.512 -8.748 1.00 76.88 158 ALA A CA 1
ATOM 1308 C C . ALA A 1 158 ? 1.831 5.408 -9.453 1.00 76.88 158 ALA A C 1
ATOM 1310 O O . ALA A 1 158 ? 0.763 5.002 -8.997 1.00 76.88 158 ALA A O 1
ATOM 1311 N N . ALA A 1 159 ? 2.395 4.917 -10.549 1.00 79.31 159 ALA A N 1
ATOM 1312 C CA . ALA A 1 159 ? 1.892 3.774 -11.287 1.00 79.31 159 ALA A CA 1
ATOM 1313 C C . ALA A 1 159 ? 2.940 2.659 -11.290 1.00 79.31 159 ALA A C 1
ATOM 1315 O O . ALA A 1 159 ? 4.135 2.887 -11.513 1.00 79.31 159 ALA A O 1
ATOM 1316 N N . ILE A 1 160 ? 2.463 1.442 -11.055 1.00 79.94 160 ILE A N 1
ATOM 1317 C CA . ILE A 1 160 ? 3.265 0.222 -11.026 1.00 79.94 160 ILE A CA 1
ATOM 1318 C C . ILE A 1 160 ? 2.675 -0.800 -11.990 1.00 79.94 160 ILE A C 1
ATOM 1320 O O . ILE A 1 160 ? 1.489 -0.752 -12.317 1.00 79.94 160 ILE A O 1
ATOM 1324 N N . ARG A 1 161 ? 3.511 -1.731 -12.444 1.00 83.44 161 ARG A N 1
ATOM 1325 C CA . ARG A 1 161 ? 3.079 -2.892 -13.226 1.00 83.44 161 ARG A CA 1
ATOM 1326 C C . ARG A 1 161 ? 3.679 -4.154 -12.635 1.00 83.44 161 ARG A C 1
ATOM 1328 O O . ARG A 1 161 ? 4.870 -4.188 -12.332 1.00 83.44 161 ARG A O 1
ATOM 1335 N N . PHE A 1 162 ? 2.874 -5.195 -12.521 1.00 81.31 162 PHE A N 1
ATOM 1336 C CA . PHE A 1 162 ? 3.306 -6.519 -12.094 1.00 81.31 162 PHE A CA 1
ATOM 1337 C C . PHE A 1 162 ? 2.502 -7.577 -12.842 1.00 81.31 162 PHE A C 1
ATOM 1339 O O . PHE A 1 162 ? 1.454 -7.279 -13.417 1.00 81.31 162 PHE A O 1
ATOM 1346 N N . LYS A 1 163 ? 3.036 -8.796 -12.884 1.00 82.62 163 LYS A N 1
ATOM 1347 C CA . LYS A 1 163 ? 2.356 -9.950 -13.466 1.00 82.62 163 LYS A CA 1
ATOM 1348 C C . LYS A 1 163 ? 1.820 -10.804 -12.321 1.00 82.62 163 LYS A C 1
ATOM 1350 O O . LYS A 1 163 ? 2.577 -11.118 -11.405 1.00 82.62 163 LYS A O 1
ATOM 1355 N N . VAL A 1 164 ? 0.541 -11.158 -12.369 1.00 82.56 164 VAL A N 1
ATOM 1356 C CA . VAL A 1 164 ? -0.075 -12.064 -11.392 1.00 82.56 164 VAL A CA 1
ATOM 1357 C C . VAL A 1 164 ? 0.198 -13.491 -11.853 1.00 82.56 164 VAL A C 1
ATOM 1359 O O . VAL A 1 164 ? -0.470 -13.986 -12.752 1.00 82.56 164 VAL A O 1
ATOM 1362 N N . ASN A 1 165 ? 1.230 -14.116 -11.286 1.00 81.62 165 ASN A N 1
ATOM 1363 C CA . ASN A 1 165 ? 1.630 -15.489 -11.624 1.00 81.62 165 ASN A CA 1
ATOM 1364 C C . ASN A 1 165 ? 1.478 -16.465 -10.456 1.00 81.62 165 ASN A C 1
ATOM 1366 O O . ASN A 1 165 ? 1.744 -17.648 -10.635 1.00 81.62 165 ASN A O 1
ATOM 1370 N N . ASN A 1 166 ? 1.132 -15.970 -9.269 1.00 77.56 166 ASN A N 1
ATOM 1371 C CA . ASN A 1 166 ? 1.104 -16.768 -8.057 1.00 77.56 166 ASN A CA 1
ATOM 1372 C C . ASN A 1 166 ? -0.349 -16.854 -7.545 1.00 77.56 166 ASN A C 1
ATOM 1374 O O . ASN A 1 166 ? -0.918 -15.804 -7.225 1.00 77.56 166 ASN A O 1
ATOM 1378 N N . PRO A 1 167 ? -0.980 -18.045 -7.548 1.00 76.19 167 PRO A N 1
ATOM 1379 C CA . PRO A 1 167 ? -2.418 -18.207 -7.319 1.00 76.19 167 PRO A CA 1
ATOM 1380 C C . PRO A 1 167 ? -2.852 -18.197 -5.837 1.00 76.19 167 PRO A C 1
ATOM 1382 O O . PRO A 1 167 ? -3.899 -18.748 -5.511 1.00 76.19 167 PRO A O 1
ATOM 1385 N N . GLU A 1 168 ? -2.099 -17.563 -4.938 1.00 79.88 168 GLU A N 1
ATOM 1386 C CA . GLU A 1 168 ? -2.452 -17.466 -3.512 1.00 79.88 168 GLU A CA 1
ATOM 1387 C C . GLU A 1 168 ? -3.169 -16.146 -3.161 1.00 79.88 168 GLU A C 1
ATOM 1389 O O . GLU A 1 168 ? -3.458 -15.301 -4.015 1.00 79.88 168 GLU A O 1
ATOM 1394 N N . VAL A 1 169 ? -3.484 -15.979 -1.875 1.00 76.31 169 VAL A N 1
ATOM 1395 C CA . VAL A 1 169 ? -4.086 -14.765 -1.315 1.00 76.31 169 VAL A CA 1
ATOM 1396 C C . VAL A 1 169 ? -2.987 -13.832 -0.807 1.00 76.31 169 VAL A C 1
ATOM 1398 O O . VAL A 1 169 ? -2.269 -14.170 0.130 1.00 76.31 169 VAL A O 1
ATOM 1401 N N . TRP A 1 170 ? -2.934 -12.615 -1.351 1.00 74.94 170 TRP A N 1
ATOM 1402 C CA . TRP A 1 170 ? -1.943 -11.591 -1.000 1.00 74.94 170 TRP A CA 1
ATOM 1403 C C . TRP A 1 170 ? -2.573 -10.453 -0.196 1.00 74.94 170 TRP A C 1
ATOM 1405 O O . TRP A 1 170 ? -3.686 -10.018 -0.502 1.00 74.94 170 TRP A O 1
ATOM 1415 N N . ILE A 1 171 ? -1.856 -9.939 0.810 1.00 77.56 171 ILE A N 1
ATOM 1416 C CA . ILE A 1 171 ? -2.286 -8.768 1.586 1.00 77.56 171 ILE A CA 1
ATOM 1417 C C . ILE A 1 171 ? -1.341 -7.600 1.337 1.00 77.56 171 ILE A C 1
ATOM 1419 O O . ILE A 1 171 ? -0.213 -7.567 1.823 1.00 77.56 171 ILE A O 1
ATOM 1423 N N . ASP A 1 172 ? -1.853 -6.572 0.675 1.00 79.19 172 ASP A N 1
ATOM 1424 C CA . ASP A 1 172 ? -1.125 -5.321 0.516 1.00 79.19 172 ASP A CA 1
ATOM 1425 C C . ASP A 1 172 ? -1.516 -4.350 1.631 1.00 79.19 172 ASP A C 1
ATOM 1427 O O . ASP A 1 172 ? -2.699 -4.119 1.899 1.00 79.19 172 ASP A O 1
ATOM 1431 N N . HIS A 1 173 ? -0.526 -3.770 2.310 1.00 76.56 173 HIS A N 1
ATOM 1432 C CA . HIS A 1 173 ? -0.785 -2.952 3.491 1.00 76.56 173 HIS A CA 1
ATOM 1433 C C . HIS A 1 173 ? 0.183 -1.779 3.648 1.00 76.56 173 HIS A C 1
ATOM 1435 O O . HIS A 1 173 ? 1.292 -1.731 3.108 1.00 76.56 173 HIS A O 1
ATOM 1441 N N . ILE A 1 174 ? -0.276 -0.793 4.417 1.00 74.12 174 ILE A N 1
ATOM 1442 C CA . ILE A 1 174 ? 0.533 0.337 4.866 1.00 74.12 174 ILE A CA 1
ATOM 1443 C C . ILE A 1 174 ? 1.301 -0.104 6.107 1.00 74.12 174 ILE A C 1
ATOM 1445 O O . ILE A 1 174 ? 0.704 -0.645 7.038 1.00 74.12 174 ILE A O 1
ATOM 1449 N N . LEU A 1 175 ? 2.605 0.156 6.140 1.00 62.31 175 LEU A N 1
ATOM 1450 C CA . LEU A 1 175 ? 3.404 -0.129 7.331 1.00 62.31 175 LEU A CA 1
ATOM 1451 C C . LEU A 1 175 ? 3.237 1.000 8.360 1.00 62.31 175 LEU A C 1
ATOM 1453 O O . LEU A 1 175 ? 3.203 2.171 7.962 1.00 62.31 175 LEU A O 1
ATOM 1457 N N . PRO A 1 176 ? 3.174 0.680 9.664 1.00 55.50 176 PRO A N 1
ATOM 1458 C CA . PRO A 1 176 ? 3.255 1.694 10.707 1.00 55.50 176 PRO A CA 1
ATOM 1459 C C . PRO A 1 176 ? 4.590 2.449 10.595 1.00 55.50 176 PRO A C 1
ATOM 1461 O O . PRO A 1 176 ? 5.623 1.860 10.262 1.00 55.50 176 PRO A O 1
ATOM 1464 N N . SER A 1 177 ? 4.535 3.769 10.789 1.00 47.91 177 SER A N 1
ATOM 1465 C CA . SER A 1 177 ? 5.694 4.672 10.755 1.00 47.91 177 SER A CA 1
ATOM 1466 C C . SER A 1 177 ? 6.349 4.810 12.113 1.00 47.91 177 SER A C 1
ATOM 1468 O O . SER A 1 177 ? 5.566 5.016 13.068 1.00 47.91 177 SER A O 1
#

Sequence (177 aa):
MEDTDFATKFSEKLRSLGSARYPCNVPKNIEKRVIIAISLNLQDCLKNKTCKCYKGKGFYASMNNQSFVRPSLSILESYYNKGKTGHDDHRFAAPYSQRRLRDRLITRRTIPFMFMDTNFSWWEKRLGTLILPRTRVSIIWLTHRKGTRWRFRPGVSAAIRFKVNNPEVWIDHILPS

InterPro domains:
  IPR045087 Multicopper oxidase [PTHR11709] (3-171)

Radius of gyration: 19.18 Å; Cα contacts (8 Å, |Δi|>4): 235; chains: 1; bounding box: 46×41×52 Å